Protein AF-A0A351MF47-F1 (afdb_monomer)

Mean 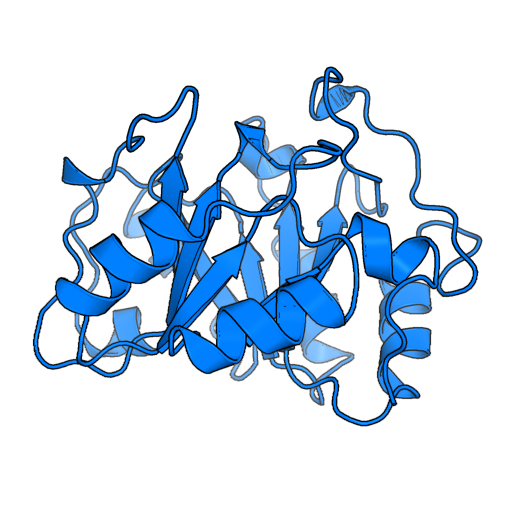predicted aligned error: 3.62 Å

Foldseek 3Di:
DEEFEDDPQFTFADAAPDDLVPTHQQDFPQDHPRHPQSNLVSVVPFPPAAEYEYEHSCQVVVHAFPQVSVVVSCVVRVSHQYEYERLDAEDVSLVPHDDDPSYAYEAELQRYQAADDDPVSQQSHAYEFEDEPNDTHNVVRPPDDPPDAHHYEDAYPNQANNCPAFDLVVLLVVCVVHVNYQYEYEHNHAAVVSQVSSVVSPHNGYYDYPCVRHVRYGRD

pLDDT: mean 92.56, std 6.35, range [62.81, 98.75]

Structure (mmCIF, N/CA/C/O backbone):
data_AF-A0A351MF47-F1
#
_entry.id   AF-A0A351MF47-F1
#
loop_
_atom_site.group_PDB
_atom_site.id
_atom_site.type_symbol
_atom_site.label_atom_id
_atom_site.label_alt_id
_atom_site.label_comp_id
_atom_site.label_asym_id
_atom_site.label_entity_id
_atom_site.label_seq_id
_atom_site.pdbx_PDB_ins_code
_atom_site.Cartn_x
_atom_site.Cartn_y
_atom_site.Cartn_z
_atom_site.occupancy
_atom_site.B_iso_or_equiv
_atom_site.auth_seq_id
_atom_site.auth_comp_id
_atom_site.auth_asym_id
_atom_site.auth_atom_id
_atom_site.pdbx_PDB_model_num
ATOM 1 N N . ILE A 1 1 ? -6.246 -4.089 -6.018 1.00 97.06 1 ILE A N 1
ATOM 2 C CA . ILE A 1 1 ? -5.599 -2.758 -5.974 1.00 97.06 1 ILE A CA 1
ATOM 3 C C . ILE A 1 1 ? -4.181 -2.912 -6.510 1.00 97.06 1 ILE A C 1
ATOM 5 O O . ILE A 1 1 ? -3.405 -3.617 -5.870 1.00 97.06 1 ILE A O 1
ATOM 9 N N . PRO A 1 2 ? -3.856 -2.363 -7.694 1.00 96.75 2 PRO A N 1
ATOM 10 C CA . PRO A 1 2 ? -2.482 -2.303 -8.187 1.00 96.75 2 PRO A CA 1
ATOM 11 C C . PRO A 1 2 ? -1.563 -1.578 -7.198 1.00 96.75 2 PRO A C 1
ATOM 13 O O . PRO A 1 2 ? -1.945 -0.541 -6.655 1.00 96.75 2 PRO A O 1
ATOM 16 N N . VAL A 1 3 ? -0.376 -2.135 -6.973 1.00 96.38 3 VAL A N 1
ATOM 17 C CA . VAL A 1 3 ? 0.678 -1.568 -6.120 1.00 96.38 3 VAL A CA 1
ATOM 18 C C . VAL A 1 3 ? 1.806 -1.061 -6.999 1.00 96.38 3 VAL A C 1
ATOM 20 O O . VAL A 1 3 ? 2.323 -1.817 -7.819 1.00 96.38 3 VAL A O 1
ATOM 23 N N . LEU A 1 4 ? 2.186 0.199 -6.812 1.00 97.12 4 LEU A N 1
ATOM 24 C CA . LEU A 1 4 ? 3.260 0.865 -7.535 1.00 97.12 4 LEU A CA 1
ATOM 25 C C . LEU A 1 4 ? 4.314 1.369 -6.542 1.00 97.12 4 LEU A C 1
ATOM 27 O O . LEU A 1 4 ? 4.044 2.273 -5.756 1.00 97.12 4 LEU A O 1
ATOM 31 N N . ASP A 1 5 ? 5.521 0.815 -6.595 1.00 96.06 5 ASP A N 1
ATOM 32 C CA . ASP A 1 5 ? 6.635 1.296 -5.778 1.00 96.06 5 ASP A CA 1
ATOM 33 C C . ASP A 1 5 ? 7.419 2.364 -6.549 1.00 96.06 5 ASP A C 1
ATOM 35 O O . ASP A 1 5 ? 7.866 2.120 -7.672 1.00 96.06 5 ASP A O 1
ATOM 39 N N . LEU A 1 6 ? 7.597 3.547 -5.962 1.00 97.12 6 LEU A N 1
ATOM 40 C CA . LEU A 1 6 ? 8.274 4.685 -6.580 1.00 97.12 6 LEU A CA 1
ATOM 41 C C . LEU A 1 6 ? 9.617 4.954 -5.897 1.00 97.12 6 LEU A C 1
ATOM 43 O O . LEU A 1 6 ? 9.691 5.089 -4.680 1.00 97.12 6 LEU A O 1
ATOM 47 N N . ARG A 1 7 ? 10.679 5.106 -6.691 1.00 96.19 7 ARG A N 1
ATOM 48 C CA . ARG A 1 7 ? 11.999 5.552 -6.237 1.00 96.19 7 ARG A CA 1
ATOM 49 C C . ARG A 1 7 ? 12.622 6.490 -7.265 1.00 96.19 7 ARG A C 1
ATOM 51 O O . ARG A 1 7 ? 12.689 6.156 -8.446 1.00 96.19 7 ARG A O 1
ATOM 58 N N . ALA A 1 8 ? 13.085 7.653 -6.826 1.00 95.12 8 ALA A N 1
ATOM 59 C CA . ALA A 1 8 ? 13.663 8.716 -7.643 1.00 95.12 8 ALA A CA 1
ATOM 60 C C . ALA A 1 8 ? 12.792 9.056 -8.870 1.00 95.12 8 ALA A C 1
ATOM 62 O O . ALA A 1 8 ? 13.280 9.155 -9.996 1.00 95.12 8 ALA A O 1
ATOM 63 N N . GLY A 1 9 ? 11.477 9.169 -8.661 1.00 95.81 9 GLY A N 1
ATOM 64 C CA . GLY A 1 9 ? 10.492 9.453 -9.705 1.00 95.81 9 GLY A CA 1
ATOM 65 C C . GLY A 1 9 ? 10.242 8.319 -10.707 1.00 95.81 9 GLY A C 1
ATOM 66 O O . GLY A 1 9 ? 9.549 8.541 -11.697 1.00 95.81 9 GLY A O 1
ATOM 67 N N . LYS A 1 10 ? 10.785 7.117 -10.486 1.00 97.00 10 LYS A N 1
ATOM 68 C CA . LYS A 1 10 ? 10.613 5.950 -11.362 1.00 97.00 10 LYS A CA 1
ATOM 69 C C . LYS A 1 10 ? 9.985 4.782 -10.621 1.00 97.00 10 LYS A C 1
ATOM 71 O O . LYS A 1 10 ? 10.221 4.589 -9.432 1.00 97.00 10 LYS A O 1
ATOM 76 N N . LEU A 1 11 ? 9.201 3.990 -11.342 1.00 97.56 11 LEU A N 1
ATOM 77 C CA . LEU A 1 11 ? 8.641 2.757 -10.819 1.00 97.56 11 LEU A CA 1
ATOM 78 C C . LEU A 1 11 ? 9.740 1.710 -10.668 1.00 97.56 11 LEU A C 1
ATOM 80 O O . LEU A 1 11 ? 10.521 1.463 -11.588 1.00 97.56 11 LEU A O 1
ATOM 84 N N . VAL A 1 12 ? 9.779 1.062 -9.517 1.00 95.56 12 VAL A N 1
ATOM 85 C CA . VAL A 1 12 ? 10.682 -0.053 -9.242 1.00 95.56 12 VAL A CA 1
ATOM 86 C C . VAL A 1 12 ? 9.879 -1.281 -8.848 1.00 95.56 12 VAL A C 1
ATOM 88 O O . VAL A 1 12 ? 8.701 -1.198 -8.513 1.00 95.56 12 VAL A O 1
ATOM 91 N N . ARG A 1 13 ? 10.499 -2.452 -8.954 1.00 90.44 13 ARG A N 1
ATOM 92 C CA . ARG A 1 13 ? 9.857 -3.719 -8.620 1.00 90.44 13 ARG A CA 1
ATOM 93 C C . ARG A 1 13 ? 10.409 -4.238 -7.305 1.00 90.44 13 ARG A C 1
ATOM 95 O O . ARG A 1 13 ? 11.565 -4.659 -7.264 1.00 90.44 13 ARG A O 1
ATOM 102 N N . ALA A 1 14 ? 9.572 -4.285 -6.270 1.00 82.50 14 ALA A N 1
ATOM 103 C CA . ALA A 1 14 ? 9.924 -5.003 -5.056 1.00 82.50 14 ALA A CA 1
ATOM 104 C C . ALA A 1 14 ? 10.305 -6.458 -5.365 1.00 82.50 14 ALA A C 1
ATOM 106 O O . ALA A 1 14 ? 9.616 -7.174 -6.104 1.00 82.50 14 ALA A O 1
ATOM 107 N N . HIS A 1 15 ? 11.425 -6.887 -4.790 1.00 79.31 15 HIS A N 1
ATOM 108 C CA . HIS A 1 15 ? 11.949 -8.237 -4.922 1.00 79.31 15 HIS A CA 1
ATOM 109 C C . HIS A 1 15 ? 12.359 -8.751 -3.545 1.00 79.31 15 HIS A C 1
ATOM 111 O O . HIS A 1 15 ? 13.142 -8.102 -2.846 1.00 79.31 15 HIS A O 1
ATOM 117 N N . GLY A 1 16 ? 11.822 -9.908 -3.156 1.00 70.50 16 GLY A N 1
ATOM 118 C CA . GLY A 1 16 ? 12.147 -10.536 -1.879 1.00 70.50 16 GLY A CA 1
ATOM 119 C C . GLY A 1 16 ? 13.655 -10.763 -1.757 1.00 70.50 16 GLY A C 1
ATOM 120 O O . GLY A 1 16 ? 14.293 -11.233 -2.695 1.00 70.50 16 GLY A O 1
ATOM 121 N N . GLY A 1 17 ? 14.235 -10.390 -0.617 1.00 66.69 17 GLY A N 1
ATOM 122 C CA . GLY A 1 17 ? 15.674 -10.515 -0.361 1.00 66.69 17 GLY A CA 1
ATOM 123 C C . GLY A 1 17 ? 16.535 -9.338 -0.833 1.00 66.69 17 GLY A C 1
ATOM 124 O O . GLY A 1 17 ? 17.686 -9.250 -0.411 1.00 66.69 17 GLY A O 1
ATOM 125 N N . LEU A 1 18 ? 15.999 -8.406 -1.631 1.00 77.94 18 LEU A N 1
ATOM 126 C CA . LEU A 1 18 ? 16.673 -7.140 -1.931 1.00 77.94 18 LEU A CA 1
ATOM 127 C C . LEU A 1 18 ? 16.226 -6.038 -0.972 1.00 77.94 18 LEU A C 1
ATOM 129 O O . LEU A 1 18 ? 15.090 -6.020 -0.487 1.00 77.94 18 LEU A O 1
ATOM 133 N N . ARG A 1 19 ? 17.127 -5.086 -0.726 1.00 80.50 19 ARG A N 1
ATOM 134 C CA . ARG A 1 19 ? 16.786 -3.856 -0.013 1.00 80.50 19 ARG A CA 1
ATOM 135 C C . ARG A 1 19 ? 16.072 -2.888 -0.962 1.00 80.50 19 ARG A C 1
ATOM 137 O O . ARG A 1 19 ? 16.237 -2.976 -2.179 1.00 80.50 19 ARG A O 1
ATOM 144 N N . ARG A 1 20 ? 15.262 -1.970 -0.418 1.00 82.44 20 ARG A N 1
ATOM 145 C CA . ARG A 1 20 ? 14.445 -1.016 -1.2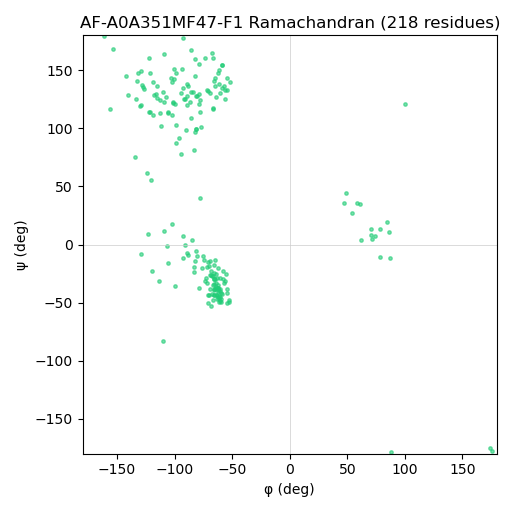02 1.00 82.44 20 ARG A CA 1
ATOM 146 C C . ARG A 1 20 ? 15.314 -0.178 -2.161 1.00 82.44 20 ARG A C 1
ATOM 148 O O . ARG A 1 20 ? 14.880 0.167 -3.260 1.00 82.44 20 ARG A O 1
ATOM 155 N N . GLU A 1 21 ? 16.561 0.101 -1.788 1.00 84.38 21 GLU A N 1
ATOM 156 C CA . GLU A 1 21 ? 17.586 0.788 -2.586 1.00 84.38 21 GLU A CA 1
ATOM 157 C C . GLU A 1 21 ? 18.152 -0.027 -3.763 1.00 84.38 21 GLU A C 1
ATOM 159 O O . GLU A 1 21 ? 18.680 0.560 -4.706 1.00 84.38 21 GLU A O 1
ATOM 164 N N . ASP A 1 22 ? 17.927 -1.340 -3.797 1.00 87.56 22 ASP A N 1
ATOM 165 C CA . ASP A 1 22 ? 18.452 -2.247 -4.826 1.00 87.56 22 ASP A CA 1
ATOM 166 C C . ASP A 1 22 ? 17.371 -2.727 -5.809 1.00 87.56 22 ASP A C 1
ATOM 168 O O . ASP A 1 22 ? 17.660 -3.451 -6.761 1.00 87.56 22 ASP A O 1
ATOM 172 N N . TYR A 1 23 ? 16.110 -2.319 -5.619 1.00 91.56 23 TYR A N 1
ATOM 173 C CA . TYR A 1 23 ? 15.021 -2.718 -6.512 1.00 91.56 23 TYR A CA 1
ATOM 174 C C . TYR A 1 23 ? 15.255 -2.256 -7.961 1.00 91.56 23 TYR A C 1
ATOM 176 O O . TYR A 1 23 ? 15.568 -1.080 -8.193 1.00 91.56 23 TYR A O 1
ATOM 184 N N . PRO A 1 24 ? 15.112 -3.160 -8.950 1.00 92.88 24 PRO A N 1
ATOM 185 C CA . PRO A 1 24 ? 15.292 -2.816 -10.351 1.00 92.88 24 PRO A CA 1
ATOM 186 C C . PRO A 1 24 ? 14.100 -1.998 -10.871 1.00 92.88 24 PRO A C 1
ATOM 188 O O . PRO A 1 24 ? 13.009 -2.066 -10.294 1.00 92.88 24 PRO A O 1
ATOM 191 N N . PRO A 1 25 ? 14.267 -1.263 -11.986 1.00 95.62 25 PRO A N 1
ATOM 192 C CA . PRO A 1 25 ? 13.152 -0.625 -12.678 1.00 95.62 25 PRO A CA 1
ATOM 193 C C . PRO A 1 25 ? 12.015 -1.610 -12.972 1.00 95.62 25 PRO A C 1
ATOM 195 O O . PRO A 1 25 ? 12.247 -2.759 -13.359 1.00 95.62 25 PRO A O 1
ATOM 198 N N . LEU A 1 26 ? 10.775 -1.153 -12.809 1.00 95.12 26 LEU A N 1
ATOM 199 C CA . LEU A 1 26 ? 9.595 -1.945 -13.123 1.00 95.12 26 LEU A CA 1
ATOM 200 C C . LEU A 1 26 ? 9.373 -1.980 -14.640 1.00 95.12 26 LEU A C 1
ATOM 202 O O . LEU A 1 26 ? 8.811 -1.049 -15.215 1.00 95.12 26 LEU A O 1
ATOM 206 N N . ILE A 1 27 ? 9.762 -3.088 -15.267 1.00 94.44 27 ILE A N 1
ATOM 207 C CA . ILE A 1 27 ? 9.477 -3.374 -16.676 1.00 94.44 27 ILE A CA 1
ATOM 208 C C . ILE A 1 27 ? 8.438 -4.493 -16.750 1.00 94.44 27 ILE A C 1
ATOM 210 O O . ILE A 1 27 ? 8.633 -5.575 -16.195 1.00 94.44 27 ILE A O 1
ATOM 214 N N . SER A 1 28 ? 7.312 -4.221 -17.406 1.00 92.88 28 SER A N 1
ATOM 215 C CA . SER A 1 28 ? 6.200 -5.165 -17.560 1.00 92.88 28 SER A CA 1
ATOM 216 C C . SER A 1 28 ? 5.396 -4.865 -18.830 1.00 92.88 28 SER A C 1
ATOM 218 O O . SER A 1 28 ? 5.531 -3.773 -19.386 1.00 92.88 28 SER A O 1
ATOM 220 N N . PRO A 1 29 ? 4.493 -5.762 -19.267 1.00 90.56 29 PRO A N 1
ATOM 221 C CA . PRO A 1 29 ? 3.576 -5.467 -20.371 1.00 90.56 29 PRO A CA 1
ATOM 222 C C . PRO A 1 29 ? 2.730 -4.198 -20.159 1.00 90.56 29 PRO A C 1
ATOM 224 O O . PRO A 1 29 ? 2.311 -3.574 -21.127 1.00 90.56 29 PRO A O 1
ATOM 227 N N . LEU A 1 30 ? 2.502 -3.795 -18.901 1.00 89.56 30 LEU A N 1
ATOM 228 C CA . LEU A 1 30 ? 1.750 -2.586 -18.546 1.00 89.56 30 LEU A CA 1
ATOM 229 C C . LEU A 1 30 ? 2.601 -1.305 -18.595 1.00 89.56 30 LEU A C 1
ATOM 231 O O . LEU A 1 30 ? 2.053 -0.215 -18.746 1.00 89.56 30 LEU A O 1
ATOM 235 N N . CYS A 1 31 ? 3.926 -1.400 -18.460 1.00 92.75 31 CYS A N 1
ATOM 236 C CA . CYS A 1 31 ? 4.827 -0.247 -18.509 1.00 92.75 31 CYS A CA 1
ATOM 237 C C . CYS A 1 31 ? 6.241 -0.678 -18.915 1.00 92.75 31 CYS A C 1
ATOM 239 O O . CYS A 1 31 ? 6.902 -1.429 -18.197 1.00 92.75 31 CYS A O 1
ATOM 241 N N . ALA A 1 32 ? 6.700 -0.187 -20.068 1.00 91.94 32 ALA A N 1
ATOM 242 C CA . ALA A 1 32 ? 7.983 -0.560 -20.662 1.00 91.94 32 ALA A CA 1
ATOM 243 C C . ALA A 1 32 ? 9.147 0.373 -20.280 1.00 91.94 32 ALA A C 1
ATOM 245 O O . ALA A 1 32 ? 10.294 0.045 -20.558 1.00 91.94 32 ALA A O 1
ATOM 246 N N . ASP A 1 33 ? 8.869 1.533 -19.677 1.00 94.88 33 ASP A N 1
ATOM 247 C CA . ASP A 1 33 ? 9.860 2.582 -19.384 1.00 94.88 33 ASP A CA 1
ATOM 248 C C . ASP A 1 33 ? 9.928 2.953 -17.892 1.00 94.88 33 ASP A C 1
ATOM 250 O O . ASP A 1 33 ? 10.588 3.928 -17.517 1.00 94.88 33 ASP A O 1
ATOM 254 N N . ALA A 1 34 ? 9.250 2.172 -17.042 1.00 96.38 34 ALA A N 1
ATOM 255 C CA . ALA A 1 34 ? 9.164 2.381 -15.601 1.00 96.38 34 ALA A CA 1
ATOM 256 C C . ALA A 1 34 ? 8.669 3.788 -15.199 1.00 96.38 34 ALA A C 1
ATOM 258 O O . ALA A 1 34 ? 9.007 4.284 -14.123 1.00 96.38 34 ALA A O 1
ATOM 259 N N . THR A 1 35 ? 7.881 4.463 -16.044 1.00 97.06 35 THR A N 1
ATOM 260 C CA . THR A 1 35 ? 7.277 5.758 -15.699 1.00 97.06 35 THR A CA 1
ATOM 261 C C . THR A 1 35 ? 5.910 5.576 -15.029 1.00 97.06 35 THR A C 1
ATOM 263 O O . THR A 1 35 ? 5.118 4.727 -15.466 1.00 97.06 35 THR A O 1
ATOM 266 N N . PRO A 1 36 ? 5.607 6.345 -13.964 1.00 97.12 36 PRO A N 1
ATOM 267 C CA . PRO A 1 36 ? 4.290 6.314 -13.340 1.00 97.12 36 PRO A CA 1
ATOM 268 C C . PRO A 1 36 ? 3.187 6.769 -14.304 1.00 97.12 36 PRO A C 1
ATOM 270 O O . PRO A 1 36 ? 2.126 6.153 -14.332 1.00 97.12 36 PRO A O 1
ATOM 273 N N . GLU A 1 37 ? 3.440 7.758 -15.159 1.00 95.62 37 GLU A N 1
ATOM 274 C CA . GLU A 1 37 ? 2.463 8.291 -16.115 1.00 95.62 37 GLU A CA 1
ATOM 275 C C . GLU A 1 37 ? 2.030 7.231 -17.136 1.00 95.62 37 GLU A C 1
ATOM 277 O O . GLU A 1 37 ? 0.833 7.024 -17.359 1.00 95.62 37 GLU A O 1
ATOM 282 N N . ARG A 1 38 ? 2.988 6.500 -17.731 1.00 95.06 38 ARG A N 1
ATOM 283 C CA . ARG A 1 38 ? 2.665 5.411 -18.666 1.00 95.06 38 ARG A CA 1
ATOM 284 C C . ARG A 1 38 ? 1.916 4.288 -17.960 1.00 95.06 38 ARG A C 1
ATOM 286 O O . ARG A 1 38 ? 0.936 3.790 -18.507 1.00 95.06 38 ARG A O 1
ATOM 293 N N . MET A 1 39 ? 2.346 3.902 -16.758 1.00 96.50 39 MET A N 1
ATOM 294 C CA . MET A 1 39 ? 1.672 2.859 -15.982 1.00 96.50 39 MET A CA 1
ATOM 295 C C . MET A 1 39 ? 0.223 3.237 -15.659 1.00 96.50 39 MET A C 1
ATOM 297 O O . MET A 1 39 ? -0.686 2.445 -15.902 1.00 96.50 39 MET A O 1
ATOM 301 N N . LEU A 1 40 ? -0.013 4.450 -15.157 1.00 96.69 40 LEU A N 1
ATOM 302 C CA . LEU A 1 40 ? -1.354 4.937 -14.833 1.00 96.69 40 LEU A CA 1
ATOM 303 C C . LEU A 1 40 ? -2.233 5.046 -16.083 1.00 96.69 40 LEU A C 1
ATOM 305 O O . LEU A 1 40 ? -3.409 4.688 -16.026 1.00 96.69 40 LEU A O 1
ATOM 309 N N . SER A 1 41 ? -1.670 5.455 -17.223 1.00 93.94 41 SER A N 1
ATOM 310 C CA . SER A 1 41 ? -2.370 5.433 -18.513 1.00 93.94 41 SER A CA 1
ATOM 311 C C . SER A 1 41 ? -2.783 4.013 -18.919 1.00 93.94 41 SER A C 1
ATOM 313 O O . SER A 1 41 ? -3.947 3.782 -19.250 1.00 93.94 41 SER A O 1
ATOM 315 N N . SER A 1 42 ? -1.888 3.026 -18.815 1.00 93.50 42 SER A N 1
ATOM 316 C CA . SER A 1 42 ? -2.217 1.618 -19.087 1.00 93.50 42 SER A CA 1
ATOM 317 C C . SER A 1 42 ? -3.312 1.092 -18.153 1.00 93.50 42 SER A C 1
ATOM 319 O O . SER A 1 42 ? -4.275 0.477 -18.608 1.00 93.50 42 SER A O 1
ATOM 321 N N . LEU A 1 43 ? -3.213 1.383 -16.853 1.00 94.81 43 LEU A N 1
ATOM 322 C CA . LEU A 1 43 ? -4.216 0.988 -15.862 1.00 94.81 43 LEU A CA 1
ATOM 323 C C . LEU A 1 43 ? -5.560 1.697 -16.074 1.00 94.81 43 LEU A C 1
ATOM 325 O O . LEU A 1 43 ? -6.599 1.139 -15.734 1.00 94.81 43 LEU A O 1
ATOM 329 N N . ALA A 1 44 ? -5.580 2.897 -16.662 1.00 93.19 44 ALA A N 1
ATOM 330 C CA . ALA A 1 44 ? -6.822 3.633 -16.911 1.00 93.19 44 ALA A CA 1
ATOM 331 C C . ALA A 1 44 ? -7.707 2.946 -17.955 1.00 93.19 44 ALA A C 1
ATOM 333 O O . ALA A 1 44 ? -8.933 3.083 -17.887 1.00 93.19 44 ALA A O 1
ATOM 334 N N . HIS A 1 45 ? -7.101 2.181 -18.864 1.00 89.62 45 HIS A N 1
ATOM 335 C CA . HIS A 1 45 ? -7.798 1.365 -19.857 1.00 89.62 45 HIS A CA 1
ATOM 336 C C . HIS A 1 45 ? -8.257 0.013 -19.299 1.00 89.62 45 HIS A C 1
ATOM 338 O O . HIS A 1 45 ? -9.092 -0.642 -19.919 1.00 89.62 45 HIS A O 1
ATOM 344 N N . ALA A 1 46 ? -7.752 -0.401 -18.133 1.00 86.56 46 ALA A N 1
ATOM 345 C CA . ALA A 1 46 ? -8.193 -1.622 -17.485 1.00 86.56 46 ALA A CA 1
ATOM 346 C C . ALA A 1 46 ? -9.551 -1.397 -16.784 1.00 86.56 46 ALA A C 1
ATOM 348 O O . ALA A 1 46 ? -9.680 -0.481 -15.957 1.00 86.56 46 ALA A O 1
ATOM 349 N N . PRO A 1 47 ? -10.586 -2.197 -17.095 1.00 81.06 47 PRO A N 1
ATOM 350 C CA . PRO A 1 47 ? -11.856 -2.138 -16.378 1.00 81.06 47 PRO A CA 1
ATOM 351 C C . PRO A 1 47 ? -11.662 -2.483 -14.892 1.00 81.06 47 PRO A C 1
ATOM 353 O O . PRO A 1 47 ? -10.744 -3.200 -14.503 1.00 81.06 47 PRO A O 1
ATOM 356 N N . GLY A 1 48 ? -12.504 -1.906 -14.032 1.00 84.19 48 GLY A N 1
ATOM 357 C CA . GLY A 1 48 ? -12.550 -2.239 -12.602 1.00 84.19 48 GLY A CA 1
ATOM 358 C C . GLY A 1 48 ? -11.454 -1.632 -11.713 1.00 84.19 48 GLY A C 1
ATOM 359 O O . GLY A 1 48 ? -11.597 -1.654 -10.491 1.00 84.19 48 GLY A O 1
ATOM 360 N N . VAL A 1 49 ? -10.394 -1.029 -12.266 1.00 92.19 49 VAL A N 1
ATOM 361 C CA . VAL A 1 49 ? -9.392 -0.328 -11.443 1.00 92.19 49 VAL A CA 1
ATOM 362 C C . VAL A 1 49 ? -9.915 1.038 -11.013 1.00 92.19 49 VAL A C 1
ATOM 364 O O . VAL A 1 49 ? -10.092 1.940 -11.832 1.00 92.19 49 VAL A O 1
ATOM 367 N N . GLN A 1 50 ? -10.130 1.184 -9.708 1.00 94.62 50 GLN A N 1
ATOM 368 C CA . GLN A 1 50 ? -10.582 2.430 -9.077 1.00 94.62 50 GLN A CA 1
ATOM 369 C C . GLN A 1 50 ? -9.590 2.969 -8.045 1.00 94.62 50 GLN A C 1
ATOM 371 O O . GLN A 1 50 ? -9.598 4.159 -7.760 1.00 94.62 50 GLN A O 1
ATOM 376 N N . VAL A 1 51 ? -8.740 2.106 -7.490 1.00 97.88 51 VAL A N 1
ATOM 377 C CA . VAL A 1 51 ? -7.794 2.458 -6.429 1.00 97.88 51 VAL A CA 1
ATOM 378 C C . VAL A 1 51 ? -6.396 2.028 -6.841 1.00 97.88 51 VAL A C 1
ATOM 380 O O . VAL A 1 51 ? -6.225 0.894 -7.299 1.00 97.88 51 VAL A O 1
ATOM 383 N N . ILE A 1 52 ? -5.415 2.903 -6.636 1.00 98.31 52 ILE A N 1
ATOM 384 C CA . ILE A 1 52 ? -3.984 2.645 -6.810 1.00 98.31 52 ILE A CA 1
ATOM 385 C C . ILE A 1 52 ? -3.299 2.825 -5.459 1.00 98.31 52 ILE A C 1
ATOM 387 O O . ILE A 1 52 ? -3.464 3.862 -4.824 1.00 98.31 52 ILE A O 1
ATOM 391 N N . TYR A 1 53 ? -2.513 1.840 -5.031 1.00 98.50 53 TYR A N 1
ATOM 392 C CA . TYR A 1 53 ? -1.596 2.015 -3.909 1.00 98.50 53 TYR A CA 1
ATOM 393 C C . TYR A 1 53 ? -0.220 2.405 -4.448 1.00 98.50 53 TYR A C 1
ATOM 395 O O . TYR A 1 53 ? 0.289 1.751 -5.360 1.00 98.50 53 TYR A O 1
ATOM 403 N N . LEU A 1 54 ? 0.371 3.461 -3.894 1.00 98.06 54 LEU A N 1
ATOM 404 C CA . LEU A 1 54 ? 1.671 3.978 -4.300 1.00 98.06 54 LEU A CA 1
ATOM 405 C C . LEU A 1 54 ? 2.562 4.163 -3.071 1.00 98.06 54 LEU A C 1
ATOM 407 O O . LEU A 1 54 ? 2.227 4.945 -2.184 1.00 98.06 54 LEU A O 1
ATOM 411 N N . ALA A 1 55 ? 3.697 3.468 -3.033 1.00 97.06 55 ALA A N 1
ATOM 412 C CA . ALA A 1 55 ? 4.692 3.623 -1.975 1.00 97.06 55 ALA A CA 1
ATOM 413 C C . ALA A 1 55 ? 5.864 4.492 -2.441 1.00 97.06 55 ALA A C 1
ATOM 415 O O . ALA A 1 55 ? 6.536 4.165 -3.420 1.00 97.06 55 ALA A O 1
ATOM 416 N N . ASP A 1 56 ? 6.134 5.585 -1.729 1.00 97.50 56 ASP A N 1
ATOM 417 C CA . ASP A 1 56 ? 7.340 6.384 -1.926 1.00 97.50 56 ASP A CA 1
ATOM 418 C C . ASP A 1 56 ? 8.512 5.753 -1.167 1.00 97.50 56 ASP A C 1
ATOM 420 O O . ASP A 1 56 ? 8.702 5.959 0.035 1.00 97.50 56 ASP A O 1
ATOM 424 N N . LEU A 1 57 ? 9.320 4.964 -1.873 1.00 95.62 57 LEU A N 1
ATOM 425 C CA . LEU A 1 57 ? 10.437 4.253 -1.263 1.00 95.62 57 LEU A CA 1
ATOM 426 C C . LEU A 1 57 ? 11.558 5.186 -0.798 1.00 95.62 57 LEU A C 1
ATOM 428 O O . LEU A 1 57 ? 12.324 4.796 0.080 1.00 95.62 57 LEU A O 1
ATOM 432 N N . ASP A 1 58 ? 11.674 6.396 -1.354 1.00 95.19 58 ASP A N 1
ATOM 433 C CA . ASP A 1 58 ? 12.634 7.381 -0.855 1.00 95.19 58 ASP A CA 1
ATOM 434 C C . ASP A 1 58 ? 12.194 7.901 0.515 1.00 95.19 58 ASP A C 1
ATOM 436 O O . ASP A 1 58 ? 13.011 7.951 1.438 1.00 95.19 58 ASP A O 1
ATOM 440 N N . ALA A 1 59 ? 10.903 8.202 0.674 1.00 95.25 59 ALA A N 1
ATOM 441 C CA . ALA A 1 59 ? 10.334 8.613 1.955 1.00 95.25 59 ALA A CA 1
ATOM 442 C C . ALA A 1 59 ? 10.455 7.515 3.017 1.00 95.25 59 ALA A C 1
ATOM 444 O O . ALA A 1 59 ? 10.926 7.761 4.129 1.00 95.25 59 ALA A O 1
ATOM 445 N N . LEU A 1 60 ? 10.130 6.276 2.645 1.00 91.88 60 LEU A N 1
ATOM 446 C CA . LEU A 1 60 ? 10.291 5.107 3.511 1.00 91.88 60 LEU A CA 1
ATOM 447 C C . LEU A 1 60 ? 11.761 4.790 3.839 1.00 91.88 60 LEU A C 1
ATOM 449 O O . LEU A 1 60 ? 12.035 4.073 4.800 1.00 91.88 60 LEU A O 1
ATOM 453 N N . ALA A 1 61 ? 12.710 5.320 3.064 1.00 91.56 61 ALA A N 1
ATOM 454 C CA . ALA A 1 61 ? 14.143 5.269 3.349 1.00 91.56 61 ALA A CA 1
ATOM 455 C C . ALA A 1 61 ? 14.653 6.504 4.124 1.00 91.56 61 ALA A C 1
ATOM 457 O O . ALA A 1 61 ? 15.861 6.657 4.308 1.00 91.56 61 ALA A O 1
ATOM 458 N N . GLY A 1 62 ? 13.760 7.390 4.578 1.00 90.94 62 GLY A N 1
ATOM 459 C CA . GLY A 1 62 ? 14.088 8.573 5.379 1.00 90.94 62 GLY A CA 1
ATOM 460 C C . GLY A 1 62 ? 14.479 9.818 4.578 1.00 90.94 62 GLY A C 1
ATOM 461 O O . GLY A 1 62 ? 14.962 10.789 5.161 1.00 90.94 62 GLY A O 1
ATOM 462 N N . LYS A 1 63 ? 14.295 9.822 3.254 1.00 93.50 63 LYS A N 1
ATOM 463 C CA . LYS A 1 63 ? 14.471 11.022 2.420 1.00 93.50 63 LYS A CA 1
ATOM 464 C C . LYS A 1 63 ? 13.178 11.853 2.388 1.00 93.50 63 LYS A C 1
ATOM 466 O O . LYS A 1 63 ? 12.126 11.371 2.798 1.00 93.50 63 LYS A O 1
ATOM 471 N N . PRO A 1 64 ? 13.213 13.105 1.898 1.00 93.81 64 PRO A N 1
ATOM 472 C CA . PRO A 1 64 ? 11.993 13.879 1.698 1.00 93.81 64 PRO A CA 1
ATOM 473 C C . PRO A 1 64 ? 11.023 13.181 0.739 1.00 93.81 64 PRO A C 1
ATOM 475 O O . PRO A 1 64 ? 11.430 12.728 -0.332 1.00 93.81 64 PRO A O 1
ATOM 478 N N . ALA A 1 65 ? 9.744 13.147 1.109 1.00 95.19 65 ALA A N 1
ATOM 479 C CA . ALA A 1 65 ? 8.698 12.582 0.269 1.00 95.19 65 ALA A CA 1
ATOM 480 C C . ALA A 1 65 ? 8.497 13.385 -1.025 1.00 95.19 65 ALA A C 1
ATOM 482 O O . ALA A 1 65 ? 8.512 14.619 -1.039 1.00 95.19 65 ALA A O 1
ATOM 483 N N . GLN A 1 66 ? 8.222 12.674 -2.114 1.00 96.56 66 GLN A N 1
ATOM 484 C CA . GLN A 1 66 ? 7.978 13.174 -3.466 1.00 96.56 66 GLN A CA 1
ATOM 485 C C . GLN A 1 66 ? 6.556 13.754 -3.612 1.00 96.56 66 GLN A C 1
ATOM 487 O O . GLN A 1 66 ? 5.895 13.570 -4.633 1.00 96.56 66 GLN A O 1
ATOM 492 N N . VAL A 1 67 ? 6.070 14.474 -2.593 1.00 96.75 67 VAL A N 1
ATOM 493 C CA . VAL A 1 67 ? 4.672 14.926 -2.447 1.00 96.75 67 VAL A CA 1
ATOM 494 C C . VAL A 1 67 ? 4.174 15.675 -3.681 1.00 96.75 67 VAL A C 1
ATOM 496 O O . VAL A 1 67 ? 3.109 15.355 -4.200 1.00 96.75 67 VAL A O 1
ATOM 499 N N . THR A 1 68 ? 4.953 16.630 -4.198 1.00 96.94 68 THR A N 1
ATOM 500 C CA . THR A 1 68 ? 4.574 17.412 -5.387 1.00 96.94 68 THR A CA 1
ATOM 501 C C . THR A 1 68 ? 4.355 16.528 -6.613 1.00 96.94 68 THR A C 1
ATOM 503 O O . THR A 1 68 ? 3.394 16.728 -7.349 1.00 96.94 68 THR A O 1
ATOM 506 N N . HIS A 1 69 ? 5.218 15.530 -6.820 1.00 97.19 69 HIS A N 1
ATOM 507 C CA . HIS A 1 69 ? 5.097 14.594 -7.935 1.00 97.19 69 HIS A CA 1
ATOM 508 C C . HIS A 1 69 ? 3.847 13.720 -7.765 1.00 97.19 69 HIS A C 1
ATOM 510 O O . HIS A 1 69 ? 3.028 13.624 -8.674 1.00 97.19 69 HIS A O 1
ATOM 516 N N . LEU A 1 70 ? 3.640 13.150 -6.577 1.00 97.50 70 LEU A N 1
ATOM 517 C CA . LEU A 1 70 ? 2.500 12.272 -6.305 1.00 97.50 70 LEU A CA 1
ATOM 518 C C . LEU A 1 70 ? 1.152 12.998 -6.393 1.00 97.50 70 LEU A C 1
ATOM 520 O O . LEU A 1 70 ? 0.193 12.450 -6.932 1.00 97.50 70 LEU A O 1
ATOM 524 N N . LEU A 1 71 ? 1.081 14.248 -5.931 1.00 97.44 71 LEU A N 1
ATOM 525 C CA . LEU A 1 71 ? -0.103 15.092 -6.102 1.00 97.44 71 LEU A CA 1
ATOM 526 C C . LEU A 1 71 ? -0.357 15.434 -7.572 1.00 97.44 71 LEU A C 1
ATOM 528 O O . LEU A 1 71 ? -1.510 15.437 -7.997 1.00 97.44 71 LEU A O 1
ATOM 532 N N . ALA A 1 72 ? 0.695 15.696 -8.355 1.00 97.69 72 ALA A N 1
ATOM 533 C CA . ALA A 1 72 ? 0.557 15.941 -9.788 1.00 97.69 72 ALA A CA 1
ATOM 534 C C . ALA A 1 72 ? 0.003 14.707 -10.518 1.00 97.69 72 ALA A C 1
ATOM 536 O O . ALA A 1 72 ? -0.929 14.846 -11.309 1.00 97.69 72 ALA A O 1
ATOM 537 N N . LEU A 1 73 ? 0.501 13.505 -10.199 1.00 97.75 73 LEU A N 1
ATOM 538 C CA . LEU A 1 73 ? -0.044 12.248 -10.728 1.00 97.75 73 LEU A CA 1
ATOM 539 C C . LEU A 1 73 ? -1.520 12.082 -10.346 1.00 97.75 73 LEU A C 1
ATOM 541 O O . LEU A 1 73 ? -2.356 11.806 -11.206 1.00 97.75 73 LEU A O 1
ATOM 545 N N . ALA A 1 74 ? -1.869 12.307 -9.078 1.00 97.81 74 ALA A N 1
ATOM 546 C CA . ALA A 1 74 ? -3.249 12.181 -8.624 1.00 97.81 74 ALA A CA 1
ATOM 547 C C . ALA A 1 74 ? -4.195 13.180 -9.310 1.00 97.81 74 ALA A C 1
ATOM 549 O O . ALA A 1 74 ? -5.291 12.800 -9.727 1.00 97.81 74 ALA A O 1
ATOM 550 N N . ALA A 1 75 ? -3.760 14.428 -9.497 1.00 97.25 75 ALA A N 1
ATOM 551 C CA . ALA A 1 75 ? -4.535 15.462 -10.179 1.00 97.25 75 ALA A CA 1
ATOM 552 C C . ALA A 1 75 ? -4.739 15.167 -11.677 1.00 97.25 75 ALA A C 1
ATOM 554 O O . ALA A 1 75 ? -5.799 15.468 -12.223 1.00 97.25 75 ALA A O 1
ATOM 555 N N . GLN A 1 76 ? -3.749 14.563 -12.342 1.00 97.00 76 GLN A N 1
ATOM 556 C CA . GLN A 1 76 ? -3.830 14.180 -13.758 1.00 97.00 76 GLN A CA 1
ATOM 557 C C . GLN A 1 76 ? -4.676 12.921 -13.995 1.00 97.00 76 GLN A C 1
ATOM 559 O O . GLN A 1 76 ? -5.167 12.706 -15.104 1.00 97.00 76 GLN A O 1
ATOM 564 N N . HIS A 1 77 ? -4.890 12.106 -12.959 1.00 96.94 77 HIS A N 1
ATOM 565 C CA . HIS A 1 77 ? -5.638 10.854 -13.039 1.00 96.94 77 HIS A CA 1
ATOM 566 C C . HIS A 1 77 ? -6.820 10.810 -12.048 1.00 96.94 77 HIS A C 1
ATOM 568 O O . HIS A 1 77 ? -6.896 9.901 -11.218 1.00 96.94 77 HIS A O 1
ATOM 574 N N . PRO A 1 78 ? -7.808 11.724 -12.158 1.00 95.75 78 PRO A N 1
ATOM 575 C CA . PRO A 1 78 ? -8.916 11.845 -11.199 1.00 95.75 78 PRO A CA 1
ATOM 576 C C . PRO A 1 78 ? -9.848 10.624 -11.147 1.00 95.75 78 PRO A C 1
ATOM 578 O O . PRO A 1 78 ? -10.654 10.503 -10.230 1.00 95.75 78 PRO A O 1
ATOM 581 N N . LYS A 1 79 ? -9.748 9.707 -12.121 1.00 94.75 79 LYS A N 1
ATOM 582 C CA . LYS A 1 79 ? -10.470 8.424 -12.130 1.00 94.75 79 LYS A CA 1
ATOM 583 C C . LYS A 1 79 ? -10.061 7.514 -10.965 1.00 94.75 79 LYS A C 1
ATOM 585 O O . LYS A 1 79 ? -10.861 6.676 -10.557 1.00 94.75 79 LYS A O 1
ATOM 590 N N . PHE A 1 80 ? -8.828 7.634 -10.478 1.00 97.81 80 PHE A N 1
ATOM 591 C CA . PHE A 1 80 ? -8.313 6.773 -9.421 1.00 97.81 80 PHE A CA 1
ATOM 592 C C . PHE A 1 80 ? -8.321 7.480 -8.078 1.00 97.81 80 PHE A C 1
ATOM 594 O O . PHE A 1 80 ? -7.917 8.635 -7.986 1.00 97.81 80 PHE A O 1
ATOM 601 N N . GLU A 1 81 ? -8.683 6.744 -7.035 1.00 98.19 81 GLU A N 1
ATOM 602 C CA . GLU A 1 81 ? -8.287 7.049 -5.668 1.00 98.19 81 GLU A CA 1
ATOM 603 C C . GLU A 1 81 ? -6.855 6.542 -5.435 1.00 98.19 81 GLU A C 1
ATOM 605 O O . GLU A 1 81 ? -6.540 5.380 -5.695 1.00 98.19 81 GLU A O 1
ATOM 610 N N . PHE A 1 82 ? -5.979 7.412 -4.947 1.00 98.62 82 PHE A N 1
ATOM 611 C CA . PHE A 1 82 ? -4.586 7.109 -4.651 1.00 98.62 82 PHE A CA 1
ATOM 612 C C . PHE A 1 82 ? -4.407 6.903 -3.154 1.00 98.62 82 PHE A C 1
ATOM 614 O O . PHE A 1 82 ? -4.698 7.796 -2.362 1.00 98.62 82 PHE A O 1
ATOM 621 N N . TRP A 1 83 ? -3.912 5.733 -2.767 1.00 98.75 83 TRP A N 1
ATOM 622 C CA . TRP A 1 83 ? -3.455 5.437 -1.414 1.00 98.75 83 TRP A CA 1
ATOM 623 C C . TRP A 1 83 ? -1.940 5.584 -1.393 1.00 98.75 83 TRP A C 1
ATOM 625 O O . TRP A 1 83 ? -1.229 4.723 -1.908 1.00 98.75 83 TRP A O 1
ATOM 635 N N . CYS A 1 84 ? -1.456 6.695 -0.849 1.00 98.50 84 CYS A N 1
ATOM 636 C CA . CYS A 1 84 ? -0.052 7.079 -0.940 1.00 98.50 84 CYS A CA 1
ATOM 637 C C . CYS A 1 84 ? 0.661 6.866 0.391 1.00 98.50 84 CYS A C 1
ATOM 639 O O . CYS A 1 84 ? 0.378 7.562 1.369 1.00 98.50 84 CYS A O 1
ATOM 641 N N . ASP A 1 85 ? 1.608 5.936 0.413 1.00 97.88 85 ASP A N 1
ATOM 642 C CA . ASP A 1 85 ? 2.512 5.747 1.538 1.00 97.88 85 ASP A CA 1
ATOM 643 C C . ASP A 1 85 ? 3.716 6.675 1.404 1.00 97.88 85 ASP A C 1
ATOM 645 O O . ASP A 1 85 ? 4.558 6.527 0.517 1.00 97.88 85 ASP A O 1
ATOM 649 N N . LEU A 1 86 ? 3.733 7.681 2.275 1.00 97.31 86 LEU A N 1
ATOM 650 C CA . LEU A 1 86 ? 4.707 8.768 2.296 1.00 97.31 86 LEU A CA 1
ATOM 651 C C . LEU A 1 86 ? 5.649 8.659 3.501 1.00 97.31 86 LEU A C 1
ATOM 653 O O . LEU A 1 86 ? 6.315 9.639 3.830 1.00 97.31 86 LEU A O 1
ATOM 657 N N . GLY A 1 87 ? 5.641 7.530 4.221 1.00 95.31 87 GLY A N 1
ATOM 658 C CA . GLY A 1 87 ? 6.429 7.367 5.444 1.00 95.31 87 GLY A CA 1
ATOM 659 C C . GLY A 1 87 ? 6.105 8.406 6.523 1.00 95.31 87 GLY A C 1
ATOM 660 O O . GLY A 1 87 ? 7.000 8.880 7.224 1.00 95.31 87 GLY A O 1
ATOM 661 N N . LEU A 1 88 ? 4.833 8.809 6.641 1.00 95.38 88 LEU A N 1
ATOM 662 C CA . LEU A 1 88 ? 4.422 9.827 7.608 1.00 95.38 88 LEU A CA 1
ATOM 663 C C . LEU A 1 88 ? 4.712 9.365 9.039 1.00 95.38 88 LEU A C 1
ATOM 665 O O . LEU A 1 88 ? 4.444 8.220 9.409 1.00 95.38 88 LEU A O 1
ATOM 669 N N . THR A 1 89 ? 5.216 10.284 9.860 1.00 93.31 89 THR A N 1
ATOM 670 C CA . THR A 1 89 ? 5.651 9.988 11.234 1.00 93.31 89 THR A CA 1
ATOM 671 C C . THR A 1 89 ? 4.699 10.512 12.311 1.00 93.31 89 THR A C 1
ATOM 673 O O . THR A 1 89 ? 4.765 10.051 13.454 1.00 93.31 89 THR A O 1
ATOM 676 N N . GLY A 1 90 ? 3.786 11.431 11.972 1.00 93.25 90 GLY A N 1
ATOM 677 C CA . GLY A 1 90 ? 2.806 11.995 12.903 1.00 93.25 90 GLY A CA 1
ATOM 678 C C . GLY A 1 90 ? 1.970 13.140 12.317 1.00 93.25 90 GLY A C 1
ATOM 679 O O . GLY A 1 90 ? 2.094 13.490 11.141 1.00 93.25 90 GLY A O 1
ATOM 680 N N . LEU A 1 91 ? 1.136 13.751 13.168 1.00 94.75 91 LEU A N 1
ATOM 681 C CA . LEU A 1 91 ? 0.177 14.801 12.792 1.00 94.75 91 LEU A CA 1
ATOM 682 C C . LEU A 1 91 ? 0.790 16.001 12.052 1.00 94.75 91 LEU A C 1
ATOM 684 O O . LEU A 1 91 ? 0.195 16.421 11.064 1.00 94.75 91 LEU A O 1
ATOM 688 N N . PRO A 1 92 ? 1.971 16.541 12.429 1.00 94.50 92 PRO A N 1
ATOM 689 C CA . PRO A 1 92 ? 2.548 17.670 11.697 1.00 94.50 92 PRO A CA 1
ATOM 690 C C . PRO A 1 92 ? 2.844 17.346 10.228 1.00 94.50 92 PRO A C 1
ATOM 692 O O . PRO A 1 92 ? 2.613 18.179 9.355 1.00 94.50 92 PRO A O 1
ATOM 695 N N . ALA A 1 93 ? 3.311 16.124 9.944 1.00 94.06 93 ALA A N 1
ATOM 696 C CA . ALA A 1 93 ? 3.582 15.681 8.579 1.00 94.06 93 ALA A CA 1
ATOM 697 C C . ALA A 1 93 ? 2.282 15.504 7.777 1.00 94.06 93 ALA A C 1
ATOM 699 O O . ALA A 1 93 ? 2.230 15.873 6.609 1.00 94.06 93 ALA A O 1
ATOM 700 N N . LEU A 1 94 ? 1.221 14.995 8.414 1.00 95.69 94 LEU A N 1
ATOM 701 C CA . LEU A 1 94 ? -0.102 14.844 7.800 1.00 95.69 94 LEU A CA 1
ATOM 702 C C . LEU A 1 94 ? -0.775 16.199 7.509 1.00 95.69 94 LEU A C 1
ATOM 704 O O . LEU A 1 94 ? -1.350 16.384 6.434 1.00 95.69 94 LEU A O 1
ATOM 708 N N . ALA A 1 95 ? -0.679 17.147 8.443 1.00 94.94 95 ALA A N 1
ATOM 709 C CA . ALA A 1 95 ? -1.261 18.483 8.322 1.00 94.94 95 ALA A CA 1
ATOM 710 C C . ALA A 1 95 ? -0.574 19.335 7.240 1.00 94.94 95 ALA A C 1
ATOM 712 O O . ALA A 1 95 ? -1.200 20.219 6.661 1.00 94.94 95 ALA A O 1
ATOM 713 N N . ALA A 1 96 ? 0.700 19.061 6.942 1.00 95.06 96 ALA A N 1
ATOM 714 C CA . ALA A 1 96 ? 1.445 19.737 5.882 1.00 95.06 96 ALA A CA 1
ATOM 715 C C . ALA A 1 96 ? 1.044 19.290 4.463 1.00 95.06 96 ALA A C 1
ATOM 717 O O . ALA A 1 96 ? 1.424 19.942 3.488 1.00 95.06 96 ALA A O 1
ATOM 718 N N . LEU A 1 97 ? 0.302 18.184 4.320 1.00 96.00 97 LEU A N 1
ATOM 719 C CA . LEU A 1 97 ? -0.105 17.675 3.014 1.00 96.00 97 LEU A CA 1
ATOM 720 C C . LEU A 1 97 ? -1.290 18.467 2.445 1.00 96.00 97 LEU A C 1
ATOM 722 O O . LEU A 1 97 ? -2.326 18.574 3.108 1.00 96.00 97 LEU A O 1
ATOM 726 N N . PRO A 1 98 ? -1.198 18.936 1.187 1.00 94.50 98 PRO A N 1
ATOM 727 C CA . PRO A 1 98 ? -2.346 19.454 0.458 1.00 94.50 98 PRO A CA 1
ATOM 728 C C . PRO A 1 98 ? -3.495 18.444 0.415 1.00 94.50 98 PRO A C 1
ATOM 730 O O . PRO A 1 98 ? -3.285 17.237 0.278 1.00 94.50 98 PRO A O 1
ATOM 733 N N . VAL A 1 99 ? -4.724 18.948 0.502 1.00 93.12 99 VAL A N 1
ATOM 734 C CA . VAL A 1 99 ? -5.928 18.121 0.393 1.00 93.12 99 VAL A CA 1
ATOM 735 C C . VAL A 1 99 ? -6.336 18.033 -1.071 1.00 93.12 99 VAL A C 1
ATOM 737 O O . VAL A 1 99 ? -6.653 19.044 -1.695 1.00 93.12 99 VAL A O 1
ATOM 740 N N . LEU A 1 100 ? -6.364 16.813 -1.603 1.00 95.69 100 LEU A N 1
ATOM 741 C CA . LEU A 1 100 ? -6.913 16.499 -2.917 1.00 95.69 100 LEU A CA 1
ATOM 742 C C . LEU A 1 100 ? -7.946 15.367 -2.755 1.00 95.69 100 LEU A C 1
ATOM 744 O O . LEU A 1 100 ? -7.646 14.398 -2.057 1.00 95.69 100 LEU A O 1
ATOM 748 N N . PRO A 1 101 ? -9.149 15.447 -3.363 1.00 95.12 101 PRO A N 1
ATOM 749 C CA . PRO A 1 101 ? -10.24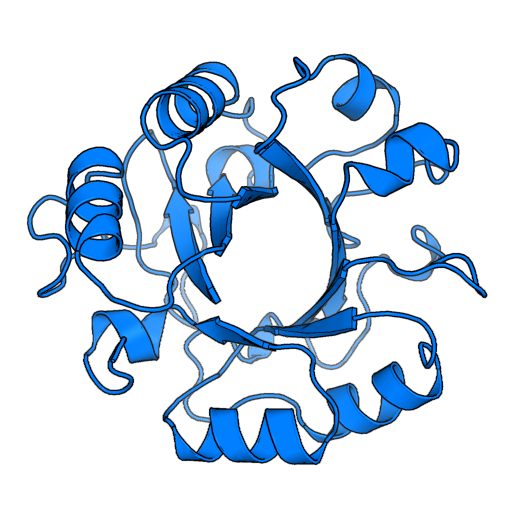0 14.504 -3.088 1.00 95.12 101 PRO A CA 1
ATOM 750 C C . PRO A 1 101 ? -9.897 13.031 -3.326 1.00 95.12 101 PRO A C 1
ATOM 752 O O . PRO A 1 101 ? -10.400 12.158 -2.625 1.00 95.12 101 PRO A O 1
ATOM 755 N N . ASN A 1 102 ? -9.040 12.755 -4.307 1.00 97.75 102 ASN A N 1
ATOM 756 C CA . ASN A 1 102 ? -8.631 11.410 -4.685 1.00 97.75 102 ASN A CA 1
ATOM 757 C C . ASN A 1 102 ? -7.234 11.036 -4.162 1.00 97.75 102 ASN A C 1
ATOM 759 O O . ASN A 1 102 ? -6.636 10.095 -4.671 1.00 97.75 102 ASN A O 1
ATOM 763 N N . PHE A 1 103 ? -6.706 11.753 -3.166 1.00 98.12 103 PHE A N 1
ATOM 764 C CA . PHE A 1 103 ? -5.408 11.477 -2.553 1.00 98.12 103 PHE A CA 1
ATOM 765 C C . PHE A 1 103 ? -5.582 11.169 -1.066 1.00 98.12 103 PHE A C 1
ATOM 767 O O . PHE A 1 103 ? -5.908 12.051 -0.269 1.00 98.12 103 PHE A O 1
ATOM 774 N N . LYS A 1 104 ? -5.332 9.917 -0.685 1.00 98.25 104 LYS A N 1
ATOM 775 C CA . LYS A 1 104 ? -5.414 9.437 0.694 1.00 98.25 104 LYS A CA 1
ATOM 776 C C . LYS A 1 104 ? -4.027 9.070 1.213 1.00 98.25 104 LYS A C 1
ATOM 778 O O . LYS A 1 104 ? -3.441 8.099 0.730 1.00 98.25 104 LYS A O 1
ATOM 783 N N . PRO A 1 105 ? -3.487 9.810 2.195 1.00 98.00 105 PRO A N 1
ATOM 784 C CA . PRO A 1 105 ? -2.241 9.433 2.845 1.00 98.00 105 PRO A CA 1
ATOM 785 C C . PRO A 1 105 ? -2.404 8.127 3.629 1.00 98.00 105 PRO A C 1
ATOM 787 O O . PRO A 1 105 ? -3.426 7.910 4.289 1.00 98.00 105 PRO A O 1
ATOM 790 N N . VAL A 1 106 ? -1.389 7.268 3.577 1.00 98.06 106 VAL A N 1
ATOM 791 C CA . VAL A 1 106 ? -1.325 6.044 4.378 1.00 98.06 106 VAL A CA 1
ATOM 792 C C . VAL A 1 106 ? -0.652 6.351 5.716 1.00 98.06 106 VAL A C 1
ATOM 794 O O . VAL A 1 106 ? 0.440 6.916 5.769 1.00 98.06 106 VAL A O 1
ATOM 797 N N . LEU A 1 107 ? -1.313 5.972 6.807 1.00 96.94 107 LEU A N 1
ATOM 798 C CA . LEU A 1 107 ? -0.765 5.956 8.159 1.00 96.94 107 LEU A CA 1
ATOM 799 C C . LEU A 1 107 ? -0.285 4.527 8.430 1.00 96.94 107 LEU A C 1
ATOM 801 O O . LEU A 1 107 ? -1.077 3.667 8.822 1.00 96.94 107 LEU A O 1
ATOM 805 N N . ALA A 1 108 ? 0.985 4.261 8.135 1.00 95.88 108 ALA A N 1
ATOM 806 C CA . ALA A 1 108 ? 1.590 2.941 8.277 1.00 95.88 108 ALA A CA 1
ATOM 807 C C . ALA A 1 108 ? 2.172 2.741 9.677 1.00 95.88 108 ALA A C 1
ATOM 809 O O . ALA A 1 108 ? 2.835 3.630 10.213 1.00 95.88 108 ALA A O 1
ATOM 810 N N . SER A 1 109 ? 1.951 1.575 10.279 1.00 95.06 109 SER A N 1
ATOM 811 C CA . SER A 1 109 ? 2.455 1.282 11.620 1.00 95.06 109 SER A CA 1
ATOM 812 C C . SER A 1 109 ? 3.984 1.119 11.665 1.00 95.06 109 SER A C 1
ATOM 814 O O . SER A 1 109 ? 4.568 1.272 12.737 1.00 95.06 109 SER A O 1
ATOM 816 N N . GLU A 1 110 ? 4.651 0.880 10.526 1.00 92.25 110 GLU A N 1
ATOM 817 C CA . GLU A 1 110 ? 6.117 0.921 10.386 1.00 92.25 110 GLU A CA 1
ATOM 818 C C . GLU A 1 110 ? 6.697 2.313 10.712 1.00 92.25 110 GLU A C 1
ATOM 820 O O . GLU A 1 110 ? 7.735 2.396 11.374 1.00 92.25 110 GLU A O 1
ATOM 825 N N . THR A 1 111 ? 6.037 3.402 10.291 1.00 93.25 111 THR A N 1
ATOM 826 C CA . THR A 1 111 ? 6.586 4.773 10.376 1.00 93.25 111 THR A CA 1
ATOM 827 C C . THR A 1 111 ? 5.834 5.690 11.335 1.00 93.25 111 THR A C 1
ATOM 829 O O . THR A 1 111 ? 6.438 6.574 11.950 1.00 93.25 111 THR A O 1
ATOM 832 N N . TRP A 1 112 ? 4.523 5.501 11.489 1.00 94.25 112 TRP A N 1
ATOM 833 C CA . TRP A 1 112 ? 3.683 6.368 12.304 1.00 94.25 112 TRP A CA 1
ATOM 834 C C . TRP A 1 112 ? 4.002 6.209 13.790 1.00 94.25 112 TRP A C 1
ATOM 836 O O . TRP A 1 112 ? 4.057 5.106 14.340 1.00 94.25 112 TRP A O 1
ATOM 846 N N . SER A 1 113 ? 4.204 7.338 14.466 1.00 89.38 113 SER A N 1
ATOM 847 C CA . SER A 1 113 ? 4.609 7.359 15.873 1.00 89.38 113 SER A CA 1
ATOM 848 C C . SER A 1 113 ? 3.754 8.251 16.770 1.00 89.38 113 SER A C 1
ATOM 850 O O . SER A 1 113 ? 3.917 8.209 17.989 1.00 89.38 113 SER A O 1
ATOM 852 N N . GLY A 1 114 ? 2.851 9.039 16.183 1.00 82.62 114 GLY A N 1
ATOM 853 C CA . GLY A 1 114 ? 1.982 9.966 16.904 1.00 82.62 114 GLY A CA 1
ATOM 854 C C . GLY A 1 114 ? 0.625 9.375 17.285 1.00 82.62 114 GLY A C 1
ATOM 855 O O . GLY A 1 114 ? 0.272 8.258 16.914 1.00 82.62 114 GLY A O 1
ATOM 856 N N . SER A 1 115 ? -0.174 10.174 17.989 1.00 87.81 115 SER A N 1
ATOM 857 C CA . SER A 1 115 ? -1.604 9.919 18.181 1.00 87.81 115 SER A CA 1
ATOM 858 C C . SER A 1 115 ? -2.326 9.841 16.836 1.00 87.81 115 SER A C 1
ATOM 860 O O . SER A 1 115 ? -1.883 10.449 15.860 1.00 87.81 115 SER A O 1
ATOM 862 N N . LEU A 1 116 ? -3.453 9.130 16.781 1.00 88.94 116 LEU A N 1
ATOM 863 C CA . LEU A 1 116 ? -4.319 9.209 15.609 1.00 88.94 116 LEU A CA 1
ATOM 864 C C . LEU A 1 116 ? -4.854 10.637 15.420 1.00 88.94 116 LEU A C 1
ATOM 866 O O . LEU A 1 116 ? -5.075 11.334 16.414 1.00 88.94 116 LEU A O 1
ATOM 870 N N . PRO A 1 117 ? -5.066 11.065 14.165 1.00 92.00 117 PRO A N 1
ATOM 871 C CA . PRO A 1 117 ? -5.749 12.316 13.884 1.00 92.00 117 PRO A CA 1
ATOM 872 C C . PRO A 1 117 ? -7.224 12.246 14.292 1.00 92.00 117 PRO A C 1
ATOM 874 O O . PRO A 1 117 ? -7.789 11.167 14.492 1.00 92.00 117 PRO A O 1
ATOM 877 N N . GLU A 1 118 ? -7.855 13.415 14.373 1.00 92.69 118 GLU A N 1
ATOM 878 C CA . GLU A 1 118 ? -9.293 13.537 14.612 1.00 92.69 118 GLU A CA 1
ATOM 879 C C . GLU A 1 118 ? -10.105 12.818 13.525 1.00 92.69 118 GLU A C 1
ATOM 881 O O . GLU A 1 118 ? -9.655 12.667 12.389 1.00 92.69 118 GLU A O 1
ATOM 886 N N . ALA A 1 119 ? -11.332 12.399 13.848 1.00 91.25 119 ALA A N 1
ATOM 887 C CA . ALA A 1 119 ? -12.136 11.526 12.984 1.00 91.25 119 ALA A CA 1
ATOM 888 C C . ALA A 1 119 ? -12.333 12.056 11.548 1.00 91.25 119 ALA A C 1
ATOM 890 O O . ALA A 1 119 ? -12.291 11.278 10.595 1.00 91.25 119 ALA A O 1
ATOM 891 N N . SER A 1 120 ? -12.517 13.369 11.377 1.00 90.69 120 SER A N 1
ATOM 892 C CA . SER A 1 120 ? -12.677 14.001 10.059 1.00 90.69 120 SER A CA 1
ATOM 893 C C . SER A 1 120 ? -11.413 13.910 9.206 1.00 90.69 120 SER A C 1
ATOM 895 O O . SER A 1 120 ? -11.488 13.696 7.997 1.00 90.69 120 SER A O 1
ATOM 897 N N . GLU A 1 121 ? -10.248 14.048 9.832 1.00 92.44 121 GLU A N 1
ATOM 898 C CA . GLU A 1 121 ? -8.965 13.926 9.162 1.00 92.44 121 GLU A CA 1
ATOM 899 C C . GLU A 1 121 ? -8.609 12.450 8.947 1.00 92.44 121 GLU A C 1
ATOM 901 O O . GLU A 1 121 ? -8.141 12.086 7.875 1.00 92.44 121 GLU A O 1
ATOM 906 N N . LEU A 1 122 ? -8.931 11.568 9.895 1.00 93.06 122 LEU A N 1
ATOM 907 C CA . LEU A 1 122 ? -8.744 10.126 9.748 1.00 93.06 122 LEU A CA 1
ATOM 908 C C . LEU A 1 122 ? -9.569 9.537 8.593 1.00 93.06 122 LEU A C 1
ATOM 910 O O . LEU A 1 122 ? -9.094 8.639 7.903 1.00 93.06 122 LEU A O 1
ATOM 914 N N . ALA A 1 123 ? -10.770 10.065 8.335 1.00 91.81 123 ALA A N 1
ATOM 915 C CA . ALA A 1 123 ? -11.630 9.631 7.231 1.00 91.81 123 ALA A CA 1
ATOM 916 C C . ALA A 1 123 ? -11.010 9.861 5.836 1.00 91.81 123 ALA A C 1
ATOM 918 O O . ALA A 1 123 ? -11.416 9.212 4.868 1.00 91.81 123 ALA A O 1
ATOM 919 N N . ARG A 1 124 ? -10.017 10.758 5.720 1.00 93.62 124 ARG A N 1
ATOM 920 C CA . ARG A 1 124 ? -9.263 10.999 4.476 1.00 93.62 124 ARG A CA 1
ATOM 921 C C . ARG A 1 124 ? -8.006 10.132 4.354 1.00 93.62 124 ARG A C 1
ATOM 923 O O . ARG A 1 124 ? -7.292 10.239 3.362 1.00 93.62 124 ARG A O 1
ATOM 930 N N . CYS A 1 125 ? -7.725 9.295 5.347 1.00 96.56 125 CYS A N 1
ATOM 931 C CA . CYS A 1 125 ? -6.525 8.477 5.420 1.00 96.56 125 CYS A CA 1
ATOM 932 C C . CYS A 1 125 ? -6.839 6.992 5.213 1.00 96.56 125 CYS A C 1
ATOM 934 O O . CYS A 1 125 ? -7.978 6.535 5.332 1.00 96.56 125 CYS A O 1
ATOM 936 N N . VAL A 1 126 ? -5.791 6.227 4.932 1.00 97.62 126 VAL A N 1
ATOM 937 C CA . VAL A 1 126 ? -5.805 4.762 4.956 1.00 97.62 126 VAL A CA 1
ATOM 938 C C . VAL A 1 126 ? -4.870 4.316 6.064 1.00 97.62 126 VAL A C 1
ATOM 940 O O . VAL A 1 126 ? -3.784 4.863 6.209 1.00 97.62 126 VAL A O 1
ATOM 943 N N . ILE A 1 127 ? -5.268 3.334 6.860 1.00 96.94 127 ILE A N 1
ATOM 944 C CA . ILE A 1 127 ? -4.389 2.767 7.884 1.00 96.94 127 ILE A CA 1
ATOM 945 C C . ILE A 1 127 ? -3.661 1.564 7.285 1.00 96.94 127 ILE A C 1
ATOM 947 O O . ILE A 1 127 ? -4.313 0.724 6.676 1.00 96.94 127 ILE A O 1
ATOM 951 N N . SER A 1 128 ? -2.348 1.437 7.486 1.00 97.25 128 SER A N 1
ATOM 952 C CA . SER A 1 128 ? -1.621 0.184 7.234 1.00 97.25 128 SER A CA 1
ATOM 953 C C . SER A 1 128 ? -1.110 -0.400 8.544 1.00 97.25 128 SER A C 1
ATOM 955 O O . SER A 1 128 ? -0.426 0.271 9.314 1.00 97.25 128 SER A O 1
ATOM 957 N N . LEU A 1 129 ? -1.482 -1.650 8.810 1.00 95.69 129 LEU A N 1
ATOM 958 C CA . LEU A 1 129 ? -0.978 -2.450 9.915 1.00 95.69 129 LEU A CA 1
ATOM 959 C C . LEU A 1 129 ? 0.053 -3.429 9.362 1.00 95.69 129 LEU A C 1
ATOM 961 O O . LEU A 1 129 ? -0.293 -4.378 8.645 1.00 95.69 129 LEU A O 1
ATOM 965 N N . ASP A 1 130 ? 1.307 -3.217 9.731 1.00 94.50 130 ASP A N 1
ATOM 966 C CA . ASP A 1 130 ? 2.450 -3.895 9.134 1.00 94.50 130 ASP A CA 1
ATOM 967 C C . ASP A 1 130 ? 2.944 -5.042 10.024 1.00 94.50 130 ASP A C 1
ATOM 969 O O . ASP A 1 130 ? 2.954 -4.942 11.255 1.00 94.50 130 ASP A O 1
ATOM 973 N N . GLN A 1 131 ? 3.356 -6.142 9.392 1.00 92.88 131 GLN A N 1
ATOM 974 C CA . GLN A 1 131 ? 3.928 -7.324 10.039 1.00 92.88 131 GLN A CA 1
ATOM 975 C C . GLN A 1 131 ? 5.263 -7.695 9.379 1.00 92.88 131 GLN A C 1
ATOM 977 O O . GLN A 1 131 ? 5.361 -7.712 8.149 1.00 92.88 131 GLN A O 1
ATOM 982 N N . ARG A 1 132 ? 6.266 -8.042 10.192 1.00 90.56 132 ARG A N 1
ATOM 983 C CA . ARG A 1 132 ? 7.564 -8.589 9.757 1.00 90.56 132 ARG A CA 1
ATOM 984 C C . ARG A 1 132 ? 8.042 -9.659 10.727 1.00 90.56 132 ARG A C 1
ATOM 986 O O . ARG A 1 132 ? 7.830 -9.542 11.931 1.00 90.56 132 ARG A O 1
ATOM 993 N N . ALA A 1 133 ? 8.700 -10.682 10.204 1.00 88.38 133 ALA A N 1
ATOM 994 C CA . ALA A 1 133 ? 9.049 -11.910 10.904 1.00 88.38 133 ALA A CA 1
ATOM 995 C C . ALA A 1 133 ? 7.873 -12.514 11.701 1.00 88.38 133 ALA A C 1
ATOM 997 O O . ALA A 1 133 ? 8.065 -13.025 12.798 1.00 88.38 133 ALA A O 1
ATOM 998 N N . GLY A 1 134 ? 6.641 -12.419 11.184 1.00 87.06 134 GLY A N 1
ATOM 999 C CA . GLY A 1 134 ? 5.446 -12.900 11.897 1.00 87.06 134 GLY A CA 1
ATOM 1000 C C . GLY A 1 134 ? 4.980 -12.033 13.079 1.00 87.06 134 GLY A C 1
ATOM 1001 O O . GLY A 1 134 ? 4.056 -12.430 13.787 1.00 87.06 134 GLY A O 1
ATOM 1002 N N . HIS A 1 135 ? 5.580 -10.858 13.290 1.00 90.25 135 HIS A N 1
ATOM 1003 C CA . HIS A 1 135 ? 5.260 -9.952 14.392 1.00 90.25 135 HIS A CA 1
ATOM 1004 C C . HIS A 1 135 ? 4.764 -8.592 13.904 1.00 90.25 135 HIS A C 1
ATOM 1006 O O . HIS A 1 135 ? 5.292 -8.024 12.946 1.00 90.25 135 HIS A O 1
ATOM 1012 N N . ASP A 1 136 ? 3.762 -8.064 14.598 1.00 91.94 136 ASP A N 1
ATOM 1013 C CA . ASP A 1 136 ? 3.204 -6.740 14.359 1.00 91.94 136 ASP A CA 1
ATOM 1014 C C . ASP A 1 136 ? 4.251 -5.646 14.630 1.00 91.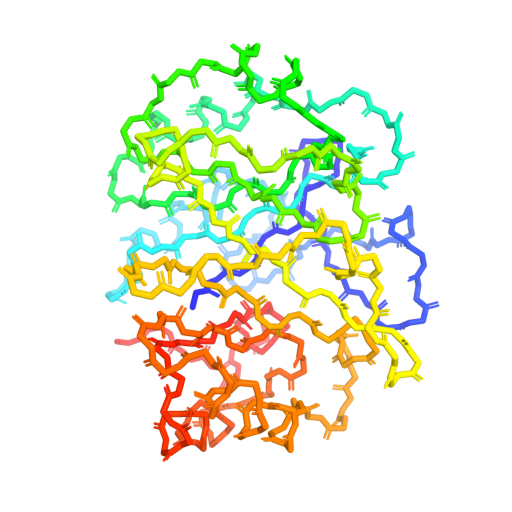94 136 ASP A C 1
ATOM 1016 O O . ASP A 1 136 ? 4.848 -5.583 15.708 1.00 91.94 136 ASP A O 1
ATOM 1020 N N . ILE A 1 137 ? 4.473 -4.758 13.658 1.00 90.44 137 ILE A N 1
ATOM 1021 C CA . ILE A 1 137 ? 5.436 -3.657 13.767 1.00 90.44 137 ILE A CA 1
ATOM 1022 C C . ILE A 1 137 ? 4.688 -2.382 14.112 1.00 90.44 137 ILE A C 1
ATOM 1024 O O . ILE A 1 137 ? 3.813 -1.956 13.366 1.00 90.44 137 ILE A O 1
ATOM 1028 N N . GLY A 1 138 ? 5.033 -1.761 15.241 1.00 83.69 138 GLY A N 1
ATOM 1029 C CA . GLY A 1 138 ? 4.546 -0.428 15.610 1.00 83.69 138 GLY A CA 1
ATOM 1030 C C . GLY A 1 138 ? 3.028 -0.301 15.796 1.00 83.69 138 GLY A C 1
ATOM 1031 O O . GLY A 1 138 ? 2.561 0.787 16.113 1.00 83.69 138 GLY A O 1
ATOM 1032 N N . GLN A 1 139 ? 2.257 -1.392 15.703 1.00 73.25 139 GLN A N 1
ATOM 1033 C CA . GLN A 1 139 ? 0.794 -1.376 15.827 1.00 73.25 139 GLN A CA 1
ATOM 1034 C C . GLN A 1 139 ? 0.298 -0.809 17.160 1.00 73.25 139 GLN A C 1
ATOM 1036 O O . GLN A 1 139 ? -0.748 -0.171 17.206 1.00 73.25 139 GLN A O 1
ATOM 1041 N N . ALA A 1 140 ? 1.070 -0.954 18.244 1.00 64.38 140 ALA A N 1
ATOM 1042 C CA . ALA A 1 140 ? 0.747 -0.333 19.531 1.00 64.38 140 ALA A CA 1
ATOM 1043 C C . ALA A 1 140 ? 0.620 1.203 19.448 1.00 64.38 140 ALA A C 1
ATOM 1045 O O . ALA A 1 140 ? -0.047 1.812 20.280 1.00 64.38 140 ALA A O 1
ATOM 1046 N N . LYS A 1 141 ? 1.242 1.825 18.440 1.00 69.19 141 LYS A N 1
ATOM 1047 C CA . LYS A 1 141 ? 1.195 3.268 18.174 1.00 69.19 141 LYS A CA 1
ATOM 1048 C C . LYS A 1 141 ? 0.031 3.663 17.262 1.00 69.19 141 LYS A C 1
ATOM 1050 O O . LYS A 1 141 ? -0.216 4.848 17.076 1.00 69.19 141 LYS A O 1
ATOM 1055 N N . LEU A 1 142 ? -0.690 2.691 16.703 1.00 77.75 142 LEU A N 1
ATOM 1056 C CA . LEU A 1 142 ? -1.753 2.906 15.730 1.00 77.75 142 LEU A CA 1
ATOM 1057 C C . LEU A 1 142 ? -2.9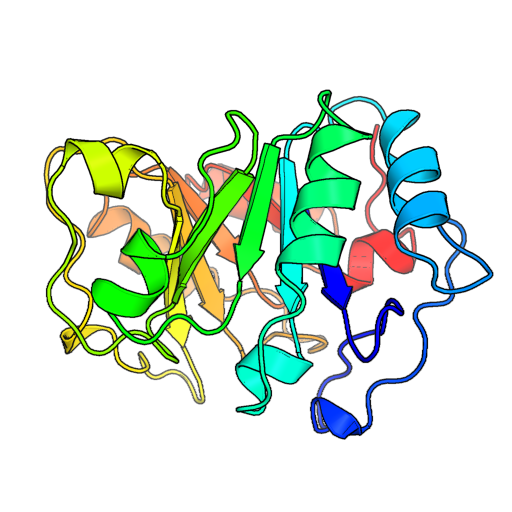71 2.047 16.094 1.00 77.75 142 LEU A C 1
ATOM 1059 O O . LEU A 1 142 ? -3.254 1.004 15.508 1.00 77.75 142 LEU A O 1
ATOM 1063 N N . ARG A 1 143 ? -3.693 2.492 17.127 1.00 79.88 143 ARG A N 1
ATOM 1064 C CA . ARG A 1 143 ? -4.898 1.818 17.617 1.00 79.88 143 ARG A CA 1
ATOM 1065 C C . ARG A 1 143 ? -6.100 2.196 16.761 1.00 79.88 143 ARG A C 1
ATOM 1067 O O . ARG A 1 143 ? -6.690 3.246 16.984 1.00 79.88 143 ARG A O 1
ATOM 1074 N N . VAL A 1 144 ? -6.476 1.332 15.822 1.00 85.69 144 VAL A N 1
ATOM 1075 C CA . VAL A 1 144 ? -7.647 1.548 14.959 1.00 85.69 144 VAL A CA 1
ATOM 1076 C C . VAL A 1 144 ? -8.907 1.765 15.821 1.00 85.69 144 VAL A C 1
ATOM 1078 O O . VAL A 1 144 ? -9.185 0.941 16.699 1.00 85.69 144 VAL A O 1
ATOM 1081 N N . PRO A 1 145 ? -9.644 2.875 15.636 1.00 87.88 145 PRO A N 1
ATOM 1082 C CA . PRO A 1 145 ? -10.830 3.165 16.433 1.00 87.88 145 PRO A CA 1
ATOM 1083 C C . PRO A 1 145 ? -11.976 2.230 16.042 1.00 87.88 145 PRO A C 1
ATOM 1085 O O . PRO A 1 145 ? -12.261 2.076 14.861 1.00 87.88 145 PRO A O 1
ATOM 1088 N N . ALA A 1 146 ? -12.655 1.643 17.029 1.00 85.69 146 ALA A N 1
ATOM 1089 C CA . ALA A 1 146 ? -13.840 0.816 16.792 1.00 85.69 146 ALA A CA 1
ATOM 1090 C C . ALA A 1 146 ? -15.022 1.643 16.244 1.00 85.69 146 ALA A C 1
ATOM 1092 O O . ALA A 1 146 ? -15.075 2.856 16.456 1.00 85.69 146 ALA A O 1
ATOM 1093 N N . ASN A 1 147 ? -16.003 0.978 15.619 1.00 81.50 147 ASN A N 1
ATOM 1094 C CA . ASN A 1 147 ? -17.233 1.589 15.093 1.00 81.50 147 ASN A CA 1
ATOM 1095 C C . ASN A 1 147 ? -17.007 2.665 14.007 1.00 81.50 147 ASN A C 1
ATOM 1097 O O . ASN A 1 147 ? -17.743 3.650 13.941 1.00 81.50 147 ASN A O 1
ATOM 1101 N N . ALA A 1 148 ? -15.996 2.492 13.155 1.00 86.00 148 ALA A N 1
ATOM 1102 C CA . ALA A 1 148 ? -15.750 3.357 11.999 1.00 86.00 148 ALA A CA 1
ATOM 1103 C C . ALA A 1 148 ? -15.579 2.525 10.719 1.00 86.00 148 ALA A C 1
ATOM 1105 O O . ALA A 1 148 ? -15.034 1.428 10.768 1.00 86.00 148 ALA A O 1
ATOM 1106 N N . ASP A 1 149 ? -15.962 3.055 9.556 1.00 91.88 149 ASP A N 1
ATOM 1107 C CA . ASP A 1 149 ? -15.700 2.412 8.257 1.00 91.88 149 ASP A CA 1
ATOM 1108 C C . ASP A 1 149 ? -14.403 2.953 7.636 1.00 91.88 149 ASP A C 1
ATOM 1110 O O . ASP A 1 149 ? -14.393 3.814 6.752 1.00 91.88 149 ASP A O 1
ATOM 1114 N N . LEU A 1 150 ? -13.277 2.455 8.146 1.00 95.12 150 LEU A N 1
ATOM 1115 C CA . LEU A 1 150 ? -11.942 2.803 7.666 1.00 95.12 150 LEU A CA 1
ATOM 1116 C C . LEU A 1 150 ? -11.411 1.726 6.721 1.00 95.12 150 LEU A C 1
ATOM 1118 O O . LEU A 1 150 ? -11.669 0.532 6.896 1.00 95.12 150 LEU A O 1
ATOM 1122 N N . ALA A 1 151 ? -10.616 2.155 5.741 1.00 97.31 151 ALA A N 1
ATOM 1123 C CA . ALA A 1 151 ? -9.783 1.250 4.964 1.00 97.31 151 ALA A CA 1
ATOM 1124 C C . ALA A 1 151 ? -8.532 0.893 5.780 1.00 97.31 151 ALA A C 1
ATOM 1126 O O . ALA A 1 151 ? -7.763 1.777 6.165 1.00 97.31 151 ALA A O 1
ATOM 1127 N N . VAL A 1 152 ? -8.343 -0.401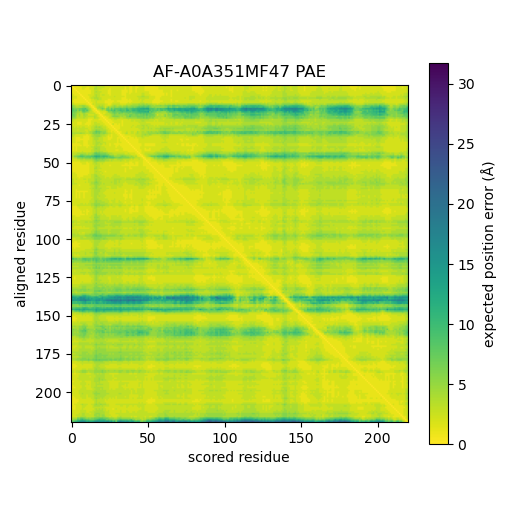 6.038 1.00 97.12 152 VAL A N 1
ATOM 1128 C CA . VAL A 1 152 ? -7.209 -0.932 6.803 1.00 97.12 152 VAL A CA 1
ATOM 1129 C C . VAL A 1 152 ? -6.455 -1.935 5.940 1.00 97.12 152 VAL A C 1
ATOM 1131 O O . VAL A 1 152 ? -6.979 -2.996 5.608 1.00 97.12 152 VAL A O 1
ATOM 1134 N N . ILE A 1 153 ? -5.219 -1.621 5.581 1.00 97.94 153 ILE A N 1
ATOM 1135 C CA . ILE A 1 153 ? -4.302 -2.534 4.907 1.00 97.94 153 ILE A CA 1
ATOM 1136 C C . ILE A 1 153 ? -3.670 -3.443 5.962 1.00 97.94 153 ILE A C 1
ATOM 1138 O O . ILE A 1 153 ? -3.116 -2.988 6.957 1.00 97.94 153 ILE A O 1
ATOM 1142 N N . LEU A 1 154 ? -3.749 -4.747 5.735 1.00 96.50 154 LEU A N 1
ATOM 1143 C CA . LEU A 1 154 ? -3.054 -5.775 6.492 1.00 96.50 154 LEU A CA 1
ATOM 1144 C C . LEU A 1 154 ? -1.812 -6.166 5.688 1.00 96.50 154 LEU A C 1
ATOM 1146 O O . LEU A 1 154 ? -1.853 -7.081 4.863 1.00 96.50 154 LEU A O 1
ATOM 1150 N N . MET A 1 155 ? -0.715 -5.440 5.910 1.00 95.12 155 MET A N 1
ATOM 1151 C CA . MET A 1 155 ? 0.546 -5.607 5.187 1.00 95.12 155 MET A CA 1
ATOM 1152 C C . MET A 1 155 ? 1.423 -6.672 5.843 1.00 95.12 155 MET A C 1
ATOM 1154 O O . MET A 1 155 ? 1.745 -6.573 7.027 1.00 95.12 155 MET A O 1
ATOM 1158 N N . CYS A 1 156 ? 1.813 -7.703 5.095 1.00 92.12 156 CYS A N 1
ATOM 1159 C CA . CYS A 1 156 ? 2.802 -8.685 5.537 1.00 92.12 156 CYS A CA 1
ATOM 1160 C C . CYS A 1 156 ? 4.080 -8.544 4.705 1.00 92.12 156 CYS A C 1
ATOM 1162 O O . CYS A 1 156 ? 4.145 -9.006 3.562 1.00 92.12 156 CYS A O 1
ATOM 1164 N N . LEU A 1 157 ? 5.096 -7.902 5.285 1.00 88.50 157 LEU A N 1
ATOM 1165 C CA . LEU A 1 157 ? 6.326 -7.549 4.578 1.00 88.50 157 LEU A CA 1
ATOM 1166 C C . LEU A 1 157 ? 7.125 -8.793 4.162 1.00 88.50 157 LEU A C 1
ATOM 1168 O O . LEU A 1 157 ? 7.698 -8.814 3.076 1.00 88.50 157 LEU A O 1
ATOM 1172 N N . ASP A 1 158 ? 7.088 -9.861 4.966 1.00 85.44 158 ASP A N 1
ATOM 1173 C CA . ASP A 1 158 ? 7.801 -11.119 4.685 1.00 85.44 158 ASP A CA 1
ATOM 1174 C C . ASP A 1 158 ? 7.258 -11.850 3.450 1.00 85.44 158 ASP A C 1
ATOM 1176 O O . ASP A 1 158 ? 7.958 -12.638 2.817 1.00 85.44 158 ASP A O 1
ATOM 1180 N N . ARG A 1 159 ? 5.991 -11.602 3.095 1.00 86.19 159 ARG A N 1
ATOM 1181 C CA . ARG A 1 159 ? 5.349 -12.241 1.941 1.00 86.19 159 ARG A CA 1
ATOM 1182 C C . ARG A 1 159 ? 5.571 -11.461 0.645 1.00 86.19 159 ARG A C 1
ATOM 1184 O O . ARG A 1 159 ? 5.230 -11.953 -0.431 1.00 86.19 159 ARG A O 1
ATOM 1191 N N . MET A 1 160 ? 6.129 -10.250 0.698 1.00 83.12 160 MET A N 1
ATOM 1192 C CA . MET A 1 160 ? 6.361 -9.437 -0.498 1.00 83.12 160 MET A CA 1
ATOM 1193 C C . MET A 1 160 ? 7.409 -10.089 -1.407 1.00 83.12 160 MET A C 1
ATOM 1195 O O . MET A 1 160 ? 8.562 -10.271 -1.031 1.00 83.12 160 MET A O 1
ATOM 1199 N N . GLY A 1 161 ? 6.993 -10.469 -2.618 1.00 73.25 161 GLY A N 1
ATOM 1200 C CA . GLY A 1 161 ? 7.845 -11.191 -3.567 1.00 73.25 161 GLY A CA 1
ATOM 1201 C C . GLY A 1 161 ? 8.140 -12.651 -3.191 1.00 73.25 161 GLY A C 1
ATOM 1202 O O . GLY A 1 161 ? 8.901 -13.300 -3.904 1.00 73.25 161 GLY A O 1
ATOM 1203 N N . SER A 1 162 ? 7.541 -13.176 -2.116 1.00 79.44 162 SER A N 1
ATOM 1204 C CA . SER A 1 162 ? 7.706 -14.567 -1.673 1.00 79.44 162 SER A CA 1
ATOM 1205 C C . SER A 1 162 ? 6.780 -15.524 -2.445 1.00 79.44 162 SER A C 1
ATOM 1207 O O . SER A 1 162 ? 5.638 -15.159 -2.749 1.00 79.44 162 SER A O 1
ATOM 1209 N N . PRO A 1 163 ? 7.213 -16.768 -2.740 1.00 82.12 163 PRO A N 1
ATOM 1210 C CA . PRO A 1 163 ? 6.353 -17.794 -3.337 1.00 82.12 163 PRO A CA 1
ATOM 1211 C C . PRO A 1 163 ? 5.354 -18.413 -2.342 1.00 82.12 163 PRO A C 1
ATOM 1213 O O . PRO A 1 163 ? 4.451 -19.147 -2.750 1.00 82.12 163 PRO A O 1
ATOM 1216 N N . GLU A 1 164 ? 5.494 -18.137 -1.044 1.00 86.94 164 GLU A N 1
ATOM 1217 C CA . GLU A 1 164 ? 4.717 -18.791 0.018 1.00 86.94 164 GLU A CA 1
ATOM 1218 C C . GLU A 1 164 ? 3.231 -18.400 0.034 1.00 86.94 164 GLU A C 1
ATOM 1220 O O . GLU A 1 164 ? 2.420 -19.092 0.648 1.00 86.94 164 GLU A O 1
ATOM 1225 N N . GLY A 1 165 ? 2.856 -17.339 -0.684 1.00 91.81 165 GLY A N 1
ATOM 1226 C CA . GLY A 1 165 ? 1.487 -16.833 -0.717 1.00 91.81 165 GLY A CA 1
ATOM 1227 C C . GLY A 1 165 ? 1.192 -15.825 0.394 1.00 91.81 165 GLY A C 1
ATOM 1228 O O . GLY A 1 165 ? 2.079 -15.472 1.176 1.00 91.81 165 GLY A O 1
ATOM 1229 N N . PRO A 1 166 ? -0.046 -15.322 0.466 1.00 94.62 166 PRO A N 1
ATOM 1230 C CA . PRO A 1 166 ? -0.423 -14.328 1.456 1.00 94.62 166 PRO A CA 1
ATOM 1231 C C . PRO A 1 166 ? -0.754 -14.969 2.814 1.00 94.62 166 PRO A C 1
ATOM 1233 O O . PRO A 1 166 ? -1.090 -16.151 2.918 1.00 94.62 166 PRO A O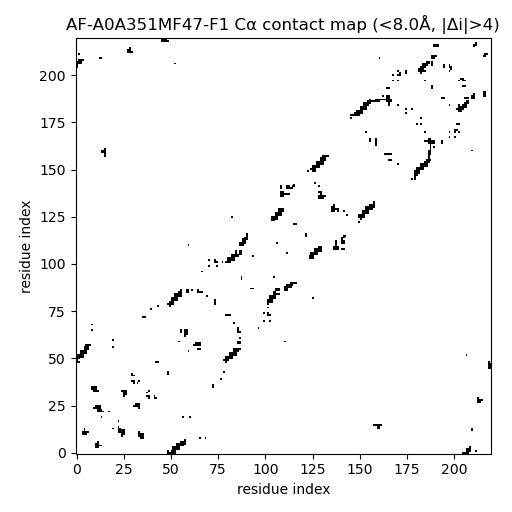 1
ATOM 1236 N N . ASP A 1 167 ? -0.707 -14.173 3.884 1.00 94.12 167 ASP A N 1
ATOM 1237 C CA . ASP A 1 167 ? -1.014 -14.637 5.243 1.00 94.12 167 ASP A CA 1
ATOM 1238 C C . ASP A 1 167 ? -2.532 -14.638 5.519 1.00 94.12 167 ASP A C 1
ATOM 1240 O O . ASP A 1 167 ? -3.102 -13.719 6.114 1.00 94.12 167 ASP A O 1
ATOM 1244 N N . PHE A 1 168 ? -3.213 -15.691 5.064 1.00 95.50 168 PHE A N 1
ATOM 1245 C CA . PHE A 1 168 ? -4.653 -15.864 5.286 1.00 95.50 168 PHE A CA 1
ATOM 1246 C C . PHE A 1 168 ? -5.030 -16.076 6.757 1.00 95.50 168 PHE A C 1
ATOM 1248 O O . PHE A 1 168 ? -6.134 -15.710 7.166 1.00 95.50 168 PHE A O 1
ATOM 1255 N N . ALA A 1 169 ? -4.134 -16.663 7.555 1.00 93.94 169 ALA A N 1
ATOM 1256 C CA . ALA A 1 169 ? -4.373 -16.874 8.979 1.00 93.94 169 ALA A CA 1
ATOM 1257 C C . ALA A 1 169 ? -4.449 -15.529 9.709 1.00 93.94 169 ALA A C 1
ATOM 1259 O O . ALA A 1 169 ? -5.371 -15.301 10.499 1.00 93.94 169 ALA A O 1
ATOM 1260 N N . ARG A 1 170 ? -3.536 -14.611 9.374 1.00 92.25 170 ARG A N 1
ATOM 1261 C CA . ARG A 1 170 ? -3.602 -13.222 9.818 1.00 92.25 170 ARG A CA 1
ATOM 1262 C C . ARG A 1 170 ? -4.881 -12.535 9.362 1.00 92.25 170 ARG A C 1
ATOM 1264 O O . ARG A 1 170 ? -5.554 -11.952 10.205 1.00 92.25 170 ARG A O 1
ATOM 1271 N N . LEU A 1 171 ? -5.240 -12.618 8.076 1.00 95.25 171 LEU A N 1
ATOM 1272 C CA . LEU A 1 171 ? -6.475 -11.997 7.578 1.00 95.25 171 LEU A CA 1
ATOM 1273 C C . LEU A 1 171 ? -7.685 -12.429 8.418 1.00 95.25 171 LEU A C 1
ATOM 1275 O O . LEU A 1 171 ? -8.444 -11.586 8.888 1.00 95.25 171 LEU A O 1
ATOM 1279 N N . ALA A 1 172 ? -7.839 -13.734 8.651 1.00 95.38 172 ALA A N 1
ATOM 1280 C CA . ALA A 1 172 ? -8.949 -14.268 9.432 1.00 95.38 172 ALA A CA 1
ATOM 1281 C C . ALA A 1 172 ? -8.928 -13.796 10.897 1.00 95.38 172 ALA A C 1
ATOM 1283 O O . ALA A 1 172 ? -9.982 -13.569 11.490 1.00 95.38 172 ALA A O 1
ATOM 1284 N N . ARG A 1 173 ? -7.742 -13.660 11.502 1.00 93.88 173 ARG A N 1
ATOM 1285 C CA . ARG A 1 173 ? -7.581 -13.143 12.868 1.00 93.88 173 ARG A CA 1
ATOM 1286 C C . ARG A 1 173 ? -7.938 -11.661 12.950 1.00 93.88 173 ARG A C 1
ATOM 1288 O O . ARG A 1 173 ? -8.777 -11.300 13.771 1.00 93.88 173 ARG A O 1
ATOM 1295 N N . ASP A 1 174 ? -7.339 -10.837 12.100 1.00 92.19 174 ASP A N 1
ATOM 1296 C CA . ASP A 1 174 ? -7.459 -9.381 12.168 1.00 92.19 174 ASP A CA 1
ATOM 1297 C C . ASP A 1 174 ? -8.847 -8.921 11.697 1.00 92.19 174 ASP A C 1
ATOM 1299 O O . ASP A 1 174 ? -9.415 -7.990 12.255 1.00 92.19 174 ASP A O 1
ATOM 1303 N N . LYS A 1 175 ? -9.483 -9.631 10.753 1.00 92.81 175 LYS A N 1
ATOM 1304 C CA . LYS A 1 175 ? -10.869 -9.330 10.367 1.00 92.81 175 LYS A CA 1
ATOM 1305 C C . LYS A 1 175 ? -11.864 -9.570 11.509 1.00 92.81 175 LYS A C 1
ATOM 1307 O O . LYS A 1 175 ? -12.871 -8.872 11.590 1.00 92.81 175 LYS A O 1
ATOM 1312 N N . ARG A 1 176 ? -11.582 -10.518 12.415 1.00 92.50 176 ARG A N 1
ATOM 1313 C CA . ARG A 1 176 ? -12.393 -10.718 13.630 1.00 92.50 176 ARG A CA 1
ATOM 1314 C C . ARG A 1 176 ? -12.207 -9.600 14.653 1.00 92.50 176 ARG A C 1
ATOM 1316 O O . ARG A 1 176 ? -13.159 -9.299 15.362 1.00 92.50 176 ARG A O 1
ATOM 1323 N N . SER A 1 177 ? -11.015 -9.010 14.755 1.00 91.31 177 SER A N 1
ATOM 1324 C CA . SER A 1 177 ? -10.764 -7.885 15.669 1.00 91.31 177 SER A CA 1
ATOM 1325 C C . SER A 1 177 ? -11.170 -6.530 15.083 1.00 91.31 177 SER A C 1
ATOM 1327 O O . SER A 1 177 ? -11.398 -5.591 15.841 1.00 91.31 177 SER A O 1
ATOM 1329 N N . LEU A 1 178 ? -11.303 -6.440 13.757 1.00 92.94 178 LEU A N 1
ATOM 1330 C CA . LEU A 1 178 ? -11.677 -5.244 13.001 1.00 92.94 178 LEU A CA 1
ATOM 1331 C C . LEU A 1 178 ? -12.969 -5.474 12.182 1.00 92.94 178 LEU A C 1
ATOM 1333 O O . LEU A 1 178 ? -12.963 -5.303 10.957 1.00 92.94 178 LEU A O 1
ATOM 1337 N N . PRO A 1 179 ? -14.087 -5.894 12.812 1.00 92.00 179 PRO A N 1
ATOM 1338 C CA . PRO A 1 179 ? -15.284 -6.311 12.083 1.00 92.00 179 PRO A CA 1
ATOM 1339 C C . PRO A 1 179 ? -15.897 -5.175 11.253 1.00 92.00 179 PRO A C 1
ATOM 1341 O O . PRO A 1 179 ? -16.286 -5.422 10.110 1.00 92.00 179 PRO A O 1
ATOM 1344 N N . ASP A 1 180 ? -15.876 -3.944 11.771 1.00 93.44 180 ASP A N 1
ATOM 1345 C CA . ASP A 1 180 ? -16.505 -2.761 11.160 1.00 93.44 180 ASP A CA 1
ATOM 1346 C C . ASP A 1 180 ? -15.674 -2.128 10.032 1.00 93.44 180 ASP A C 1
ATOM 1348 O O . ASP A 1 180 ? -16.151 -1.251 9.317 1.00 93.44 180 ASP A O 1
ATOM 1352 N N . HIS A 1 181 ? -14.425 -2.568 9.855 1.00 95.38 181 HIS A N 1
ATOM 1353 C CA . HIS A 1 181 ? -13.492 -1.965 8.910 1.00 95.38 181 HIS A CA 1
ATOM 1354 C C . HIS A 1 181 ? -13.391 -2.755 7.605 1.00 95.38 181 HIS A C 1
ATOM 1356 O O . HIS A 1 181 ? -13.497 -3.989 7.565 1.00 95.38 181 HIS A O 1
ATOM 1362 N N . ARG A 1 182 ? -13.090 -2.051 6.514 1.00 97.00 182 ARG A N 1
ATOM 1363 C CA . ARG A 1 182 ? -12.743 -2.666 5.231 1.00 97.00 182 ARG A CA 1
ATOM 1364 C C . ARG A 1 182 ? -11.272 -3.068 5.259 1.00 97.00 182 ARG A C 1
ATOM 1366 O O . ARG A 1 182 ? -10.387 -2.236 5.073 1.00 97.00 182 ARG A O 1
ATOM 1373 N N . CYS A 1 183 ? -11.017 -4.349 5.512 1.00 97.62 183 CYS A N 1
ATOM 1374 C CA . CYS A 1 183 ? -9.662 -4.895 5.562 1.00 97.62 183 CYS A CA 1
ATOM 1375 C C . CYS A 1 183 ? -9.173 -5.303 4.167 1.00 97.62 183 CYS A C 1
ATOM 1377 O O . CYS A 1 183 ? -9.860 -6.042 3.460 1.00 97.62 183 CYS A O 1
ATOM 1379 N N . PHE A 1 184 ? -7.969 -4.876 3.798 1.00 98.19 184 PHE A N 1
ATOM 1380 C CA . PHE A 1 184 ? -7.320 -5.183 2.527 1.00 98.19 184 PHE A CA 1
ATOM 1381 C C . PHE A 1 184 ? -6.061 -6.006 2.777 1.00 98.19 184 PHE A C 1
ATOM 1383 O O . PHE A 1 184 ? -5.201 -5.588 3.543 1.00 98.19 184 PHE A O 1
ATOM 1390 N N . LEU A 1 185 ? -5.929 -7.168 2.141 1.00 97.62 185 LEU A N 1
ATOM 1391 C CA . LEU A 1 185 ? -4.751 -8.019 2.327 1.00 97.62 185 LEU A CA 1
ATOM 1392 C C . LEU A 1 185 ? -3.614 -7.573 1.402 1.00 97.62 185 LEU A C 1
ATOM 1394 O O . LEU A 1 185 ? -3.827 -7.411 0.199 1.00 97.62 185 LEU A O 1
ATOM 1398 N N . ALA A 1 186 ? -2.411 -7.406 1.946 1.00 96.06 186 ALA A N 1
ATOM 1399 C CA . ALA A 1 186 ? -1.228 -7.026 1.185 1.00 96.06 186 ALA A CA 1
ATOM 1400 C C . ALA A 1 186 ? -0.024 -7.918 1.526 1.00 96.06 186 ALA A C 1
ATOM 1402 O O . ALA A 1 186 ? 0.203 -8.278 2.681 1.00 96.06 186 ALA A O 1
ATOM 1403 N N . GLY A 1 187 ? 0.755 -8.254 0.495 1.00 92.25 187 GLY A N 1
ATOM 1404 C CA . GLY A 1 187 ? 1.902 -9.160 0.582 1.00 92.25 187 GLY A CA 1
ATOM 1405 C C . GLY A 1 187 ? 1.570 -10.573 0.098 1.00 92.25 187 GLY A C 1
ATOM 1406 O O . GLY A 1 187 ? 0.684 -11.237 0.628 1.00 92.25 187 GLY A O 1
ATOM 1407 N N . GLY A 1 188 ? 2.300 -11.038 -0.918 1.00 92.06 188 GLY A N 1
ATOM 1408 C CA . GLY A 1 188 ? 2.286 -12.439 -1.346 1.00 92.06 188 GLY A CA 1
ATOM 1409 C C . GLY A 1 188 ? 1.105 -12.899 -2.196 1.00 92.06 188 GLY A C 1
ATOM 1410 O O . GLY A 1 188 ? 0.959 -14.098 -2.360 1.00 92.06 188 GLY A O 1
ATOM 1411 N N . ILE A 1 189 ? 0.271 -12.017 -2.757 1.00 95.38 189 ILE A N 1
ATOM 1412 C CA . ILE A 1 189 ? -0.809 -12.437 -3.673 1.00 95.38 189 ILE A CA 1
ATOM 1413 C C . ILE A 1 189 ? -0.206 -13.003 -4.970 1.00 95.38 189 ILE A C 1
ATOM 1415 O O . ILE A 1 189 ? 0.480 -12.272 -5.694 1.00 95.38 189 ILE A O 1
ATOM 1419 N N . ARG A 1 190 ? -0.446 -14.287 -5.274 1.00 94.62 190 ARG A N 1
ATOM 1420 C CA . ARG A 1 190 ? 0.201 -14.989 -6.402 1.00 94.62 190 ARG A CA 1
ATOM 1421 C C . ARG A 1 190 ? -0.663 -15.092 -7.649 1.00 94.62 190 ARG A C 1
ATOM 1423 O O . ARG A 1 190 ? -0.106 -15.055 -8.749 1.00 94.62 190 ARG A O 1
ATOM 1430 N N . ASP A 1 191 ? -1.968 -15.259 -7.472 1.00 94.94 191 ASP A N 1
ATOM 1431 C CA . ASP A 1 191 ? -2.922 -15.577 -8.534 1.00 94.94 191 ASP A CA 1
ATOM 1432 C C . ASP A 1 191 ? -4.373 -15.261 -8.122 1.00 94.94 191 ASP A C 1
ATOM 1434 O O . ASP A 1 191 ? -4.647 -14.798 -7.014 1.00 94.94 191 ASP A O 1
ATOM 1438 N N . GLU A 1 192 ? -5.312 -15.501 -9.039 1.00 94.69 192 GLU A N 1
ATOM 1439 C CA . GLU A 1 192 ? -6.752 -15.299 -8.835 1.00 94.69 192 GLU A CA 1
ATOM 1440 C C . GLU A 1 192 ? -7.349 -16.220 -7.756 1.00 94.69 192 GLU A C 1
ATOM 1442 O O . GLU A 1 192 ? -8.341 -15.861 -7.116 1.00 94.69 192 GLU A O 1
ATOM 1447 N N . GLY A 1 193 ? -6.736 -17.380 -7.501 1.00 96.31 193 GLY A N 1
ATOM 1448 C CA . GLY A 1 193 ? -7.135 -18.287 -6.428 1.00 96.31 193 GLY A CA 1
ATOM 1449 C C . GLY A 1 193 ? -6.914 -17.659 -5.054 1.00 96.31 193 GLY A C 1
ATOM 1450 O O . GLY A 1 193 ? -7.817 -17.695 -4.209 1.00 96.31 193 GLY A O 1
ATOM 1451 N N . ASP A 1 194 ? -5.767 -17.001 -4.861 1.00 97.06 194 ASP A N 1
ATOM 1452 C CA . ASP A 1 194 ? -5.484 -16.234 -3.646 1.00 97.06 194 ASP A CA 1
ATOM 1453 C C . ASP A 1 194 ? -6.483 -15.072 -3.470 1.00 97.06 194 ASP A C 1
ATOM 1455 O O . ASP A 1 194 ? -6.959 -14.826 -2.357 1.00 97.06 194 ASP A O 1
ATOM 1459 N N . VAL A 1 195 ? -6.861 -14.387 -4.561 1.00 96.19 195 VAL A N 1
ATOM 1460 C CA . VAL A 1 195 ? -7.887 -13.323 -4.536 1.00 96.19 195 VAL A CA 1
ATOM 1461 C C . VAL A 1 195 ? -9.237 -13.882 -4.078 1.00 96.19 195 VAL A C 1
ATOM 1463 O O . VAL A 1 195 ? -9.860 -13.342 -3.159 1.00 96.19 195 VAL A O 1
ATOM 1466 N N . ALA A 1 196 ? -9.677 -14.995 -4.669 1.00 96.94 196 ALA A N 1
ATOM 1467 C CA . ALA A 1 196 ? -10.935 -15.647 -4.318 1.00 96.94 196 ALA A CA 1
ATOM 1468 C C . ALA A 1 196 ? -10.933 -16.181 -2.875 1.00 96.94 196 ALA A C 1
ATOM 1470 O O . ALA A 1 196 ? -11.972 -16.220 -2.213 1.00 96.94 196 ALA A O 1
ATOM 1471 N N . GLN A 1 197 ? -9.780 -16.618 -2.365 1.00 97.88 197 GLN A N 1
ATOM 1472 C CA . GLN A 1 197 ? -9.637 -17.030 -0.972 1.00 97.88 197 GLN A CA 1
ATOM 1473 C C . GLN A 1 197 ? -9.698 -15.841 -0.006 1.00 97.88 197 GLN A C 1
ATOM 1475 O O . GLN A 1 197 ? -10.415 -15.923 0.990 1.00 97.88 197 GLN A O 1
ATOM 1480 N N . ALA A 1 198 ? -9.028 -14.725 -0.311 1.00 97.88 198 ALA A N 1
ATOM 1481 C CA . ALA A 1 198 ? -9.117 -13.506 0.492 1.00 97.88 198 ALA A CA 1
ATOM 1482 C C . ALA A 1 198 ? -10.565 -12.987 0.575 1.00 97.88 198 ALA A C 1
ATOM 1484 O O . ALA A 1 198 ? -11.039 -12.655 1.662 1.00 97.88 198 ALA A O 1
ATOM 1485 N N . ALA A 1 199 ? -11.292 -12.996 -0.548 1.00 97.38 199 ALA A N 1
ATOM 1486 C CA . ALA A 1 199 ? -12.704 -12.615 -0.596 1.00 97.38 199 ALA A CA 1
ATOM 1487 C C . ALA A 1 199 ? -13.586 -13.522 0.284 1.00 97.38 199 ALA A C 1
ATOM 1489 O O . ALA A 1 199 ? -14.393 -13.024 1.066 1.00 97.38 199 ALA A O 1
ATOM 1490 N N . ARG A 1 200 ? -13.391 -14.851 0.235 1.00 97.81 200 ARG A N 1
ATOM 1491 C CA . ARG A 1 200 ? -14.104 -15.809 1.109 1.00 97.81 200 ARG A CA 1
ATOM 1492 C C . ARG A 1 200 ? -13.838 -15.584 2.598 1.00 97.81 200 ARG A C 1
ATOM 1494 O O . ARG A 1 200 ? -14.698 -15.881 3.419 1.00 97.81 200 ARG A O 1
ATOM 1501 N N . LEU A 1 201 ? -12.664 -15.060 2.942 1.00 97.31 201 LEU A N 1
ATOM 1502 C CA . LEU A 1 201 ? -12.287 -14.697 4.310 1.00 97.31 201 LEU A CA 1
ATOM 1503 C C . LEU A 1 201 ? -12.752 -13.287 4.715 1.00 97.31 201 LEU A C 1
ATOM 1505 O O . LEU A 1 201 ? -12.450 -12.840 5.820 1.00 97.31 201 LEU A O 1
ATOM 1509 N N . GLY A 1 202 ? -13.495 -12.592 3.849 1.00 96.94 202 GLY A N 1
ATOM 1510 C CA . GLY A 1 202 ? -14.090 -11.291 4.145 1.00 96.94 202 GLY A CA 1
ATOM 1511 C C . GLY A 1 202 ? -13.162 -10.096 3.927 1.00 96.94 202 GLY A C 1
ATOM 1512 O O . GLY A 1 202 ? -13.427 -9.024 4.475 1.00 96.94 202 GLY A O 1
ATOM 1513 N N . ALA A 1 203 ? -12.080 -10.247 3.153 1.00 97.69 203 ALA A N 1
ATOM 1514 C CA . ALA A 1 203 ? -11.299 -9.096 2.708 1.00 97.69 203 ALA A CA 1
ATOM 1515 C C . ALA A 1 203 ? -12.136 -8.209 1.771 1.00 97.69 203 ALA A C 1
ATOM 1517 O O . ALA A 1 203 ? -12.783 -8.701 0.848 1.00 97.69 203 ALA A O 1
ATOM 1518 N N . ALA A 1 204 ? -12.060 -6.893 1.968 1.00 97.25 204 ALA A N 1
ATOM 1519 C CA . ALA A 1 204 ? -12.647 -5.900 1.069 1.00 97.25 204 ALA A CA 1
ATOM 1520 C C . ALA A 1 204 ? -11.878 -5.790 -0.260 1.00 97.25 204 ALA A C 1
ATOM 1522 O O . ALA A 1 204 ? -12.399 -5.290 -1.254 1.00 97.25 204 ALA A O 1
ATOM 1523 N N . GLY A 1 205 ? -10.631 -6.258 -0.285 1.00 96.56 205 GLY A N 1
ATOM 1524 C CA . GLY A 1 205 ? -9.816 -6.346 -1.484 1.00 96.56 205 GLY A CA 1
ATOM 1525 C C . GLY A 1 205 ? -8.403 -6.816 -1.171 1.00 96.56 205 GLY A C 1
ATOM 1526 O O . GLY A 1 205 ? -8.056 -7.108 -0.025 1.00 96.56 205 GLY A O 1
ATOM 1527 N N . VAL A 1 206 ? -7.574 -6.872 -2.208 1.00 97.19 206 VAL A N 1
ATOM 1528 C CA . VAL A 1 206 ? -6.163 -7.244 -2.091 1.00 97.19 206 VAL A CA 1
ATOM 1529 C C . VAL A 1 206 ? -5.268 -6.252 -2.826 1.00 97.19 206 VAL A C 1
ATOM 1531 O O . VAL A 1 206 ? -5.660 -5.686 -3.855 1.00 97.19 206 VAL A O 1
ATOM 1534 N N . LEU A 1 207 ? -4.066 -6.041 -2.302 1.00 97.25 207 LEU A N 1
ATOM 1535 C CA . LEU A 1 207 ? -3.003 -5.268 -2.937 1.00 97.25 207 LEU A CA 1
ATOM 1536 C C . LEU A 1 207 ? -2.117 -6.219 -3.749 1.00 97.25 207 LEU A C 1
ATOM 1538 O O . LEU A 1 207 ? -1.622 -7.218 -3.226 1.00 97.25 207 LEU A O 1
ATOM 1542 N N . VAL A 1 208 ? -1.936 -5.921 -5.036 1.00 94.88 208 VAL A N 1
ATOM 1543 C CA . VAL A 1 208 ? -1.266 -6.805 -5.998 1.00 94.88 208 VAL A CA 1
ATOM 1544 C C . VAL A 1 208 ? -0.186 -6.034 -6.749 1.00 94.88 208 VAL A C 1
ATOM 1546 O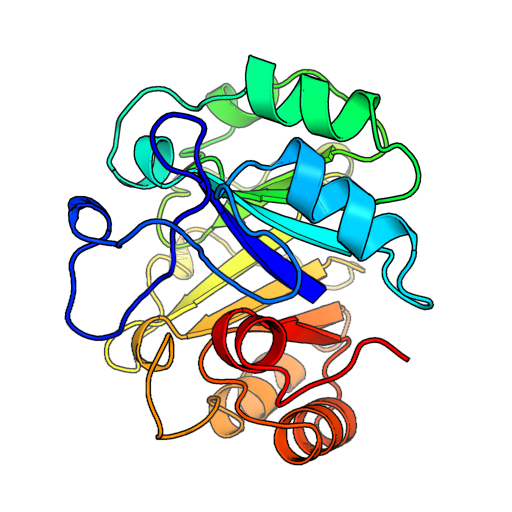 O . VAL A 1 208 ? -0.488 -5.074 -7.454 1.00 94.88 208 VAL A O 1
ATOM 1549 N N . ALA A 1 209 ? 1.060 -6.496 -6.625 1.00 93.06 209 ALA A N 1
ATOM 1550 C CA . ALA A 1 209 ? 2.212 -5.988 -7.370 1.00 93.06 209 ALA A CA 1
ATOM 1551 C C . ALA A 1 209 ? 2.690 -7.038 -8.388 1.00 93.06 209 ALA A C 1
ATOM 1553 O O . ALA A 1 209 ? 2.293 -7.052 -9.550 1.00 93.06 209 ALA A O 1
ATOM 1554 N N . THR A 1 210 ? 3.500 -7.991 -7.924 1.00 91.19 210 THR A N 1
ATOM 1555 C CA . THR A 1 210 ? 4.224 -8.975 -8.739 1.00 91.19 210 THR A CA 1
ATOM 1556 C C . THR A 1 210 ? 3.311 -9.766 -9.679 1.00 91.19 210 THR A C 1
ATOM 1558 O O . THR A 1 210 ? 3.573 -9.817 -10.875 1.00 91.19 210 THR A O 1
ATOM 1561 N N . ALA A 1 211 ? 2.216 -10.342 -9.172 1.00 92.62 211 ALA A N 1
ATOM 1562 C CA . ALA A 1 211 ? 1.305 -11.152 -9.984 1.00 92.62 211 ALA A CA 1
ATOM 1563 C C . ALA A 1 211 ? 0.579 -10.346 -11.075 1.00 92.62 211 ALA A C 1
ATOM 1565 O O . ALA A 1 211 ? 0.291 -10.888 -12.141 1.00 92.62 211 ALA A O 1
ATOM 1566 N N . LEU A 1 212 ? 0.330 -9.054 -10.838 1.00 92.81 212 LEU A N 1
ATOM 1567 C CA . LEU A 1 212 ? -0.247 -8.159 -11.838 1.00 92.81 212 LEU A CA 1
ATOM 1568 C C . LEU A 1 212 ? 0.769 -7.869 -12.950 1.00 92.81 212 LEU A C 1
ATOM 1570 O O . LEU A 1 212 ? 0.467 -8.030 -14.129 1.00 92.81 212 LEU A O 1
ATOM 1574 N N . HIS A 1 213 ? 1.990 -7.480 -12.582 1.00 91.56 213 HIS A N 1
ATOM 1575 C CA . HIS A 1 213 ? 3.033 -7.137 -13.553 1.00 91.56 213 HIS A CA 1
ATOM 1576 C C . HIS A 1 213 ? 3.547 -8.345 -14.347 1.00 91.56 213 HIS A C 1
ATOM 1578 O O . HIS A 1 213 ? 3.977 -8.181 -15.486 1.00 91.56 213 HIS A O 1
ATOM 1584 N N . ASP A 1 214 ? 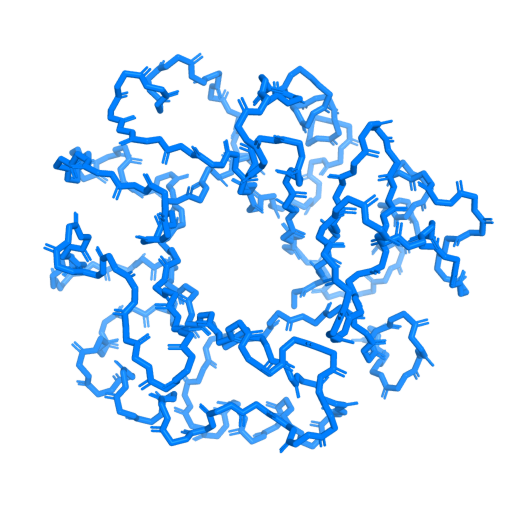3.446 -9.550 -13.783 1.00 91.06 214 ASP A N 1
ATOM 1585 C CA . ASP A 1 214 ? 3.738 -10.808 -14.479 1.00 91.06 214 ASP A CA 1
ATOM 1586 C C . ASP A 1 214 ? 2.570 -11.306 -15.353 1.00 91.06 214 ASP A C 1
ATOM 1588 O O . ASP A 1 214 ? 2.705 -12.321 -16.031 1.00 91.06 214 ASP A O 1
ATOM 1592 N N . GLY A 1 215 ? 1.405 -10.647 -15.320 1.00 90.19 215 GLY A N 1
ATOM 1593 C CA . GLY A 1 215 ? 0.212 -11.064 -16.065 1.00 90.19 215 GLY A CA 1
ATOM 1594 C C . GLY A 1 215 ? -0.469 -12.334 -15.535 1.00 90.19 215 GLY A C 1
ATOM 1595 O O . GLY A 1 215 ? -1.319 -12.901 -16.225 1.00 90.19 215 GLY A O 1
ATOM 1596 N N . ARG A 1 216 ? -0.112 -12.778 -14.321 1.00 91.62 216 ARG A N 1
ATOM 1597 C CA . ARG A 1 216 ? -0.754 -13.903 -13.615 1.00 91.62 216 ARG A CA 1
ATOM 1598 C C . ARG A 1 216 ? -2.142 -13.548 -13.095 1.00 91.62 216 ARG A C 1
ATOM 1600 O O . ARG A 1 216 ? -2.987 -14.426 -12.987 1.00 91.62 216 ARG A O 1
ATOM 1607 N N . ILE A 1 217 ? -2.363 -12.273 -12.785 1.00 92.31 217 ILE A N 1
ATOM 1608 C CA . ILE A 1 217 ? -3.683 -11.707 -12.507 1.00 92.31 217 ILE A CA 1
ATOM 1609 C C . ILE A 1 217 ? -3.974 -10.681 -13.589 1.00 92.31 217 ILE A C 1
ATOM 1611 O O . ILE A 1 217 ? -3.151 -9.801 -13.856 1.00 92.31 217 ILE A O 1
ATOM 1615 N N . ARG A 1 218 ? -5.151 -10.791 -14.202 1.00 86.81 218 ARG A N 1
ATOM 1616 C CA . ARG A 1 218 ? -5.612 -9.852 -15.223 1.00 86.81 218 ARG A CA 1
ATOM 1617 C C . ARG A 1 218 ? -6.639 -8.907 -14.620 1.00 86.81 218 ARG A C 1
ATOM 1619 O O . ARG A 1 218 ? -7.438 -9.288 -13.775 1.00 86.81 218 ARG A O 1
ATOM 1626 N N . LEU A 1 219 ? -6.587 -7.656 -15.054 1.00 82.12 219 LEU A N 1
ATOM 1627 C CA . LEU A 1 219 ? -7.596 -6.658 -14.728 1.00 82.12 219 LEU A CA 1
ATOM 1628 C C . LEU A 1 219 ? -8.656 -6.740 -15.834 1.00 82.12 219 LEU A C 1
ATOM 1630 O O . LEU A 1 219 ? -8.415 -6.265 -16.945 1.00 82.12 219 LEU A O 1
ATOM 1634 N N . CYS A 1 220 ? -9.751 -7.444 -15.558 1.00 62.81 220 CYS A N 1
ATOM 1635 C CA . CYS A 1 220 ? -10.864 -7.705 -16.474 1.00 62.81 220 CYS A CA 1
ATOM 1636 C C . CYS A 1 220 ? -12.183 -7.154 -15.932 1.00 62.81 220 CYS A C 1
ATOM 1638 O O . CYS A 1 220 ? -12.330 -7.093 -14.690 1.00 62.81 220 CYS A O 1
#

Nearest PDB structures (foldseek):
  5abt-assembly1_A  TM=7.457E-01  e=6.641E-08  Salmonella enterica
  5ac7-assembly1_A  TM=7.083E-01  e=2.890E-08  Salmonella enterica
  5a5w-assembly1_A  TM=7.452E-01  e=8.291E-08  Salmonella enterica
  5ac6-assembly1_A  TM=7.461E-01  e=1.094E-07  Salmonella enterica
  5ab3-assembly3_C  TM=7.213E-01  e=9.264E-08  Salmonella enterica subsp. enterica serovar Cubana str. 76814

Solvent-accessible surface area (backbone atoms only — not comparable to full-atom values): 11807 Å² total; per-residue (Å²): 66,50,47,45,40,32,46,94,86,26,28,32,37,85,48,57,94,56,55,87,91,66,43,49,72,29,69,30,94,62,22,83,79,19,40,59,69,56,32,53,55,45,47,67,73,30,50,90,65,45,47,38,38,34,37,35,51,41,14,65,69,74,45,81,54,65,56,73,59,54,50,49,54,40,69,76,39,72,79,32,36,34,40,35,34,47,49,36,44,34,59,72,59,58,70,69,51,84,89,47,99,39,54,22,50,30,48,33,14,80,46,29,66,36,74,81,65,59,71,79,61,43,71,51,37,31,40,31,47,32,28,48,92,93,36,76,33,46,40,92,43,53,76,81,71,81,92,42,83,45,48,33,36,45,33,32,60,72,22,38,66,35,92,87,35,49,66,59,69,54,48,51,52,51,45,68,77,40,69,62,36,42,35,25,46,27,28,14,50,60,38,61,67,51,52,55,49,41,46,76,60,64,34,72,44,46,43,33,44,70,21,44,54,70,61,58,35,78,70,106

Radius of gyration: 16.11 Å; Cα contacts (8 Å, |Δi|>4): 452; chains: 1; bounding box: 36×38×40 Å

Sequence (220 aa):
IPVLDLRAGKLVRAHGGLRREDYPPLISPLCADATPERMLSSLAHAPGVQVIYLADLDALAGKPAQVTHLLALAAQHPKFEFWCDLGLTGLPALAALPVLPNFKPVLASETWSGSLPEASELARCVISLDQRAGHDIGQAKLRVPANADLAVILMCLDRMGSPEGPDFARLARDKRSLPDHRCFLAGGIRDEGDVAQAARLGAAGVLVATALHDGRIRLC

Secondary structure (DSSP, 8-state):
-BEEEEETTEEE---TTS-GGGPPB--BTTBSS--HHHHHHHHHTSTT--EEEEEEHHHHTTSPP-HHHHHHHHHH-TTSEEEEE----SHHHHHTSPP-TTEEEEEETTT--SPPPPHHHHTT-EEEEEEETTEEESGGG--PPSS---EEEEEEGGGTT-TT---HHHHHHHHHH-TTSEEEEES---SHHHHHHHHHTT-SEEEBSHHHHTTSS---